Protein AF-A0A7X6NSH2-F1 (afdb_monomer_lite)

Secondary structure (DSSP, 8-state):
--SSHHHHHHHHTTT---------TTSS-HHHHHHHHHHHHHHHHHHHTT--B-HHHHHHHHHHHHHHHHHHHHHHHHHHHHHHHHTT-SBS-----HHHHTS-SSHHHHHHHHHHHHHHHHHHHHHHHHHHTT---B-HHHHHHHHHHHHHHHHHHHHHHHHHHHHSGGG--TTS-SS--B-PPPP--SPPHHHHHHHHHHHHHHHHHHHHHHHHTT-EEE-TT--EEEPPEEGGGHHHHHHHHHHIIIIIIHHHHHHHHHHHHHTT-SPPPSSPPHHHHTS-SSHHHHHHHHHHHHHHHHHHHHHHHHHHHT-SEE-HHHHHHHHHHHHHHHHHHHHHHHHHHHHSPPTTHHHHHH--

Sequence (360 aa):
MRRIDREEDTMNKRAFSPVKQGQLPYLRRWWLFAITVVVNAGVISLVSWQKPFGLVDVLTDTTICGVTTSFITVPIIAEWIKRMRRAGTLPADVPINTVIQRLPQQRWVLAALSAVAFGIATPLVSWMLLKIYQIEILSFVQVVGLKVVYALILCELISRFAVLRYIQPDCATPDDAPVQRGSEKVANPMPRISYFADRLNDIKAQAGFGLLMRLVFGSVSFTPDRFMVVEPTLRSGVAITGAITAVLVALFFIPPLHKQMWGMRVRGEVPISTVRNPWVAWLPENSIVFGMVLLVPIAVEMSVVFWLVMTFMGFDVLNYFQFLLIIVAHNNLLFKAVVPLIILRATQPSKADKVAVVLA

Structure (mmCIF, N/CA/C/O backbone):
data_AF-A0A7X6NSH2-F1
#
_entry.id   AF-A0A7X6NSH2-F1
#
loop_
_atom_site.group_PDB
_atom_site.id
_atom_site.type_symbol
_atom_site.label_atom_id
_atom_site.label_alt_id
_atom_site.label_comp_id
_atom_site.label_asym_id
_atom_site.label_entity_id
_atom_site.label_seq_id
_atom_site.pdbx_PDB_ins_code
_atom_site.Cartn_x
_atom_site.Cartn_y
_atom_site.Cartn_z
_atom_site.occupancy
_atom_site.B_iso_or_equiv
_atom_site.auth_seq_id
_atom_site.auth_comp_id
_atom_site.auth_asym_id
_atom_site.auth_atom_id
_atom_site.pdbx_PDB_model_num
ATOM 1 N N . MET A 1 1 ? 10.844 22.741 -48.415 1.00 46.31 1 MET A N 1
ATOM 2 C CA . MET A 1 1 ? 9.851 22.923 -47.328 1.00 46.31 1 MET A CA 1
ATOM 3 C C . MET A 1 1 ? 9.131 21.605 -46.994 1.00 46.31 1 MET A C 1
ATOM 5 O O . MET A 1 1 ? 7.940 21.488 -47.220 1.00 46.31 1 MET A O 1
ATOM 9 N N . ARG A 1 2 ? 9.840 20.577 -46.494 1.00 39.34 2 ARG A N 1
ATOM 10 C CA . ARG A 1 2 ? 9.254 19.289 -46.037 1.00 39.34 2 ARG A CA 1
ATOM 11 C C . ARG A 1 2 ? 10.120 18.658 -44.936 1.00 39.34 2 ARG A C 1
ATOM 13 O O . ARG A 1 2 ? 10.629 17.551 -45.091 1.00 39.34 2 ARG A O 1
ATOM 20 N N . ARG A 1 3 ? 10.408 19.409 -43.871 1.00 36.03 3 ARG A N 1
ATOM 21 C CA . ARG A 1 3 ? 11.241 18.905 -42.760 1.00 36.03 3 ARG A CA 1
ATOM 22 C C . ARG A 1 3 ? 10.832 19.372 -41.361 1.00 36.03 3 ARG A C 1
ATOM 24 O O . ARG A 1 3 ? 11.530 19.012 -40.428 1.00 36.03 3 ARG A O 1
ATOM 31 N N . ILE A 1 4 ? 9.731 20.112 -41.214 1.00 38.53 4 ILE A N 1
ATOM 32 C CA . ILE A 1 4 ? 9.317 20.673 -39.915 1.00 38.53 4 ILE A CA 1
ATOM 33 C C . ILE A 1 4 ? 8.161 19.867 -39.287 1.00 38.53 4 ILE A C 1
ATOM 35 O O . ILE A 1 4 ? 8.136 19.686 -38.077 1.00 38.53 4 ILE A O 1
ATOM 39 N N . ASP A 1 5 ? 7.315 19.205 -40.082 1.00 36.78 5 ASP A N 1
ATOM 40 C CA . ASP A 1 5 ? 6.135 18.495 -39.545 1.00 36.78 5 ASP A CA 1
ATOM 41 C C . ASP A 1 5 ? 6.431 17.126 -38.898 1.00 36.78 5 ASP A C 1
ATOM 43 O O . ASP A 1 5 ? 5.523 16.442 -38.429 1.00 36.78 5 ASP A O 1
ATOM 47 N N . ARG A 1 6 ? 7.695 16.674 -38.876 1.00 35.00 6 ARG A N 1
ATOM 48 C CA . ARG A 1 6 ? 8.065 15.361 -38.308 1.00 35.00 6 ARG A CA 1
ATOM 49 C C . ARG A 1 6 ? 8.475 15.406 -36.836 1.00 35.00 6 ARG A C 1
ATOM 51 O O . ARG A 1 6 ? 8.509 14.347 -36.215 1.00 35.00 6 ARG A O 1
ATOM 58 N N . GLU A 1 7 ? 8.772 16.580 -36.279 1.00 33.62 7 GLU A N 1
ATOM 59 C CA . GLU A 1 7 ? 9.205 16.700 -34.878 1.00 33.62 7 GLU A CA 1
ATOM 60 C C . GLU A 1 7 ? 8.033 16.908 -33.905 1.00 33.62 7 GLU A C 1
ATOM 62 O O . GLU A 1 7 ? 8.034 16.303 -32.827 1.00 33.62 7 GLU A O 1
ATOM 67 N N . GLU A 1 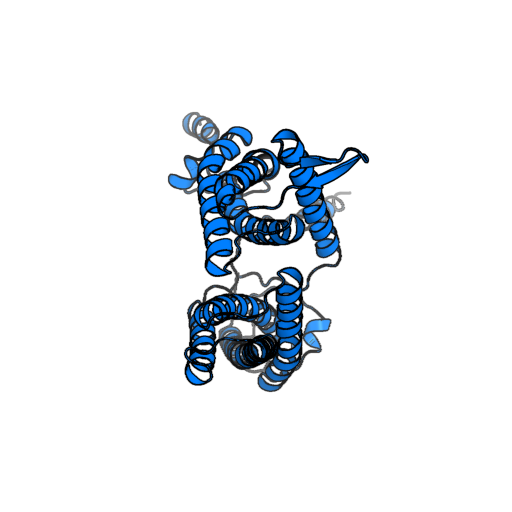8 ? 6.975 17.628 -34.296 1.00 32.22 8 GLU A N 1
ATOM 68 C CA . GLU A 1 8 ? 5.790 17.818 -33.438 1.00 32.22 8 GLU A CA 1
ATOM 69 C C . GLU A 1 8 ? 5.037 16.506 -33.162 1.00 32.22 8 GLU A C 1
ATOM 71 O O . GLU A 1 8 ? 4.610 16.257 -32.030 1.00 32.22 8 GLU A O 1
ATOM 76 N N . ASP A 1 9 ? 4.974 15.596 -34.138 1.00 33.22 9 ASP A N 1
ATOM 77 C CA . ASP A 1 9 ? 4.312 14.295 -33.965 1.00 33.22 9 ASP A CA 1
ATOM 78 C C . ASP A 1 9 ? 5.122 13.335 -33.060 1.00 33.22 9 ASP A C 1
ATOM 80 O O . ASP A 1 9 ? 4.582 12.402 -32.462 1.00 33.22 9 ASP A O 1
ATOM 84 N N . THR A 1 10 ? 6.424 13.592 -32.865 1.00 35.31 10 THR A N 1
ATOM 85 C CA . THR A 1 10 ? 7.255 12.861 -31.887 1.00 35.31 10 THR A CA 1
ATOM 86 C C . THR A 1 10 ? 7.244 13.462 -30.481 1.00 35.31 10 THR A C 1
ATOM 88 O O . THR A 1 10 ? 7.472 12.723 -29.517 1.00 35.31 10 THR A O 1
ATOM 91 N N . MET A 1 11 ? 6.934 14.755 -30.325 1.00 29.11 11 MET A N 1
ATOM 92 C CA . MET A 1 11 ? 6.778 15.373 -29.002 1.00 29.11 11 MET A CA 1
ATOM 93 C C . MET A 1 11 ? 5.426 15.039 -28.363 1.00 29.11 11 MET A C 1
ATOM 95 O O . MET A 1 11 ? 5.392 14.699 -27.179 1.00 29.11 11 MET A O 1
ATOM 99 N N . ASN A 1 12 ? 4.333 14.994 -29.134 1.00 29.14 12 ASN A N 1
ATOM 100 C CA . ASN A 1 12 ? 3.019 14.626 -28.587 1.00 29.14 12 ASN A CA 1
ATOM 101 C C . ASN A 1 12 ? 2.879 13.123 -28.274 1.00 29.14 12 ASN A C 1
ATOM 103 O O . ASN A 1 12 ? 2.199 12.748 -27.318 1.00 29.14 12 ASN A O 1
ATOM 107 N N . LYS A 1 13 ? 3.613 12.244 -28.973 1.00 30.59 13 LYS A N 1
ATOM 108 C CA . LYS A 1 13 ? 3.655 10.795 -28.671 1.00 30.59 13 LYS A CA 1
ATOM 109 C C . LYS A 1 13 ? 4.419 10.434 -27.387 1.00 30.59 13 LYS A C 1
ATOM 111 O O . LYS A 1 13 ? 4.341 9.291 -26.931 1.00 30.59 13 LYS A O 1
ATOM 116 N N . ARG A 1 14 ? 5.127 11.386 -26.763 1.00 29.98 14 ARG A N 1
ATOM 117 C CA . ARG A 1 14 ? 5.792 11.192 -25.458 1.00 29.98 14 ARG A CA 1
ATOM 118 C C . ARG A 1 14 ? 4.931 11.591 -24.256 1.00 29.98 14 ARG A C 1
ATOM 120 O O . ARG A 1 14 ? 5.276 11.204 -23.142 1.00 29.98 14 ARG A O 1
ATOM 127 N N . ALA A 1 15 ? 3.820 12.303 -24.455 1.00 30.64 15 ALA A N 1
ATOM 128 C CA . ALA A 1 15 ? 2.982 12.776 -23.351 1.00 30.64 15 ALA A CA 1
ATOM 129 C C . ALA A 1 15 ? 2.068 11.683 -22.769 1.00 30.64 15 ALA A C 1
ATOM 131 O O . ALA A 1 15 ? 1.801 11.685 -21.571 1.00 30.64 15 ALA A O 1
ATOM 132 N N . PHE A 1 16 ? 1.651 10.707 -23.578 1.00 36.03 16 PHE A N 1
ATOM 133 C CA . PHE A 1 16 ? 0.772 9.622 -23.138 1.00 36.03 16 PHE A CA 1
ATOM 134 C C . PHE A 1 16 ? 1.127 8.326 -23.862 1.00 36.03 16 PHE A C 1
ATOM 136 O O . PHE A 1 16 ? 0.436 7.863 -24.763 1.00 36.03 16 PHE A O 1
ATOM 143 N N . SER A 1 17 ? 2.253 7.721 -23.479 1.00 25.12 17 SER A N 1
ATOM 144 C CA . SER A 1 17 ? 2.492 6.326 -23.843 1.00 25.12 17 SER A CA 1
ATOM 145 C C . SER A 1 17 ? 1.446 5.453 -23.138 1.00 25.12 17 SER A C 1
ATOM 147 O O . SER A 1 17 ? 1.278 5.613 -21.924 1.00 25.12 17 SER A O 1
ATOM 149 N N . PRO A 1 18 ? 0.781 4.505 -23.828 1.00 29.02 18 PRO A N 1
ATOM 150 C CA . PRO A 1 18 ? -0.096 3.556 -23.164 1.00 29.02 18 PRO A CA 1
ATOM 151 C C . PRO A 1 18 ? 0.689 2.872 -22.056 1.00 29.02 18 PRO A C 1
ATOM 153 O O . PRO A 1 18 ? 1.840 2.463 -22.255 1.00 29.02 18 PRO A O 1
ATOM 156 N N . VAL A 1 19 ? 0.064 2.768 -20.884 1.00 32.53 19 VAL A N 1
ATOM 157 C CA . VAL A 1 19 ? 0.559 1.995 -19.747 1.00 32.53 19 VAL A CA 1
ATOM 158 C C . VAL A 1 19 ? 0.589 0.527 -20.179 1.00 32.53 19 VAL A C 1
ATOM 160 O O . VAL A 1 19 ? -0.283 -0.268 -19.843 1.00 32.53 19 VAL A O 1
ATOM 163 N N . LYS A 1 20 ? 1.601 0.149 -20.970 1.00 31.28 20 LYS A N 1
ATOM 164 C CA . LYS A 1 20 ? 2.070 -1.225 -21.056 1.00 31.28 20 LYS A CA 1
ATOM 165 C C . LYS A 1 20 ? 2.491 -1.553 -19.637 1.00 31.28 20 LYS A C 1
ATOM 167 O O . LYS A 1 20 ? 3.527 -1.079 -19.172 1.00 31.28 20 LYS A O 1
ATOM 172 N N . GLN A 1 21 ? 1.635 -2.296 -18.943 1.00 34.50 21 GLN A N 1
ATOM 173 C CA . GLN A 1 21 ? 1.931 -2.911 -17.661 1.00 34.50 21 GLN A CA 1
ATOM 174 C C . GLN A 1 21 ? 3.065 -3.923 -17.866 1.00 34.50 21 GLN A C 1
ATOM 176 O O . GLN A 1 21 ? 2.857 -5.129 -17.891 1.00 34.50 21 GLN A O 1
ATOM 181 N N . GLY A 1 22 ? 4.290 -3.422 -18.011 1.00 33.34 22 GLY A N 1
ATOM 182 C CA . GLY A 1 22 ? 5.454 -4.113 -17.496 1.00 33.34 22 GLY A CA 1
ATOM 183 C C . GLY A 1 22 ? 5.323 -4.049 -15.985 1.00 33.34 22 GLY A C 1
ATOM 184 O O . GLY A 1 22 ? 5.766 -3.085 -15.364 1.00 33.34 22 GLY A O 1
ATOM 185 N N . GLN A 1 23 ? 4.605 -5.013 -15.404 1.00 35.94 23 GLN A N 1
ATOM 186 C CA . GLN A 1 23 ? 4.693 -5.250 -13.971 1.00 35.94 23 GLN A CA 1
ATOM 187 C C . GLN A 1 23 ? 6.168 -5.506 -13.676 1.00 35.94 23 GLN A C 1
ATOM 189 O O . GLN A 1 23 ? 6.786 -6.383 -14.275 1.00 35.94 23 GLN A O 1
ATOM 194 N N . LEU A 1 24 ? 6.735 -4.627 -12.856 1.00 43.53 24 LEU A N 1
ATOM 195 C CA . LEU A 1 24 ? 8.168 -4.472 -12.723 1.00 43.53 24 LEU A CA 1
ATOM 196 C C . LEU A 1 24 ? 8.873 -5.755 -12.218 1.00 43.53 24 LEU A C 1
ATOM 198 O O . LEU A 1 24 ? 8.241 -6.585 -11.557 1.00 43.53 24 LEU A O 1
ATOM 202 N N . PRO A 1 25 ? 10.213 -5.816 -12.322 1.00 45.34 25 PRO A N 1
ATOM 203 C CA . PRO A 1 25 ? 11.079 -6.764 -11.603 1.00 45.34 25 PRO A CA 1
ATOM 204 C C . PRO A 1 25 ? 10.882 -6.822 -10.065 1.00 45.34 25 PRO A C 1
ATOM 206 O O . PRO A 1 25 ? 11.449 -7.676 -9.388 1.00 45.34 25 PRO A O 1
ATOM 209 N N . TYR A 1 26 ? 10.084 -5.914 -9.497 1.00 48.59 26 TYR A N 1
ATOM 210 C CA . TYR A 1 26 ? 10.004 -5.580 -8.076 1.00 48.59 26 TYR A CA 1
ATOM 211 C C . TYR A 1 26 ? 8.982 -6.451 -7.329 1.00 48.59 26 TYR A C 1
ATOM 213 O O . TYR A 1 26 ? 9.111 -6.667 -6.132 1.00 48.59 26 TYR A O 1
ATOM 221 N N . LEU A 1 27 ? 7.981 -6.986 -8.038 1.00 45.69 27 LEU A N 1
ATOM 222 C CA . LEU A 1 27 ? 6.802 -7.630 -7.439 1.00 45.69 27 LEU A CA 1
ATOM 223 C C . LEU A 1 27 ? 6.779 -9.155 -7.579 1.00 45.69 27 LEU A C 1
ATOM 225 O O . LEU A 1 27 ? 5.940 -9.822 -6.982 1.00 45.69 27 LEU A O 1
ATOM 229 N N . ARG A 1 28 ? 7.707 -9.748 -8.339 1.00 53.50 28 ARG A N 1
ATOM 230 C CA . ARG A 1 28 ? 7.679 -11.196 -8.612 1.00 53.50 28 ARG A CA 1
ATOM 231 C C . ARG A 1 28 ? 8.225 -12.065 -7.481 1.00 53.50 28 ARG A C 1
ATOM 233 O O . ARG A 1 28 ? 8.238 -13.288 -7.595 1.00 53.50 28 ARG A O 1
ATOM 240 N N . ARG A 1 29 ? 8.709 -11.460 -6.397 1.00 65.62 29 ARG A N 1
ATOM 241 C CA . ARG A 1 29 ? 9.444 -12.170 -5.348 1.00 65.62 29 ARG A CA 1
ATOM 242 C C . ARG A 1 29 ? 8.653 -12.183 -4.054 1.00 65.62 29 ARG A C 1
ATOM 244 O O . ARG A 1 29 ? 9.092 -11.646 -3.046 1.00 65.62 29 ARG A O 1
ATOM 251 N N . TRP A 1 30 ? 7.505 -12.861 -4.097 1.00 76.81 30 TRP A N 1
ATOM 252 C CA . TRP A 1 30 ? 6.682 -13.185 -2.924 1.00 76.81 30 TRP A CA 1
ATOM 253 C C . TRP A 1 30 ? 7.518 -13.773 -1.777 1.00 76.81 30 TRP A C 1
ATOM 255 O O . TRP A 1 30 ? 7.219 -13.534 -0.615 1.00 76.81 30 TRP A O 1
ATOM 265 N N . TRP A 1 31 ? 8.614 -14.469 -2.097 1.00 81.62 31 TRP A N 1
ATOM 266 C CA . TRP A 1 31 ? 9.547 -15.009 -1.117 1.00 81.62 31 TRP A CA 1
ATOM 267 C C . TRP A 1 31 ? 10.261 -13.926 -0.289 1.00 81.62 31 TRP A C 1
ATOM 269 O O . TRP A 1 31 ? 10.500 -14.149 0.890 1.00 81.62 31 TRP A O 1
ATOM 279 N N . LEU A 1 32 ? 10.572 -12.747 -0.847 1.00 85.06 32 LEU A N 1
ATOM 280 C CA . LEU A 1 32 ? 11.192 -11.647 -0.092 1.00 85.06 32 LEU A CA 1
ATOM 281 C C . LEU A 1 32 ? 10.205 -11.091 0.940 1.00 85.06 32 LEU A C 1
ATOM 283 O O . LEU A 1 32 ? 10.563 -10.886 2.103 1.00 85.06 32 LEU A O 1
ATOM 287 N N . PHE A 1 33 ? 8.950 -10.915 0.522 1.00 84.69 33 PHE A N 1
ATOM 288 C CA . PHE A 1 33 ? 7.856 -10.534 1.409 1.00 84.69 33 PHE A CA 1
ATOM 289 C C . PHE A 1 33 ? 7.637 -11.599 2.485 1.00 84.69 33 PHE A C 1
ATOM 291 O O . PHE A 1 33 ? 7.558 -11.260 3.660 1.00 84.69 33 PHE A O 1
ATOM 298 N N . ALA A 1 34 ? 7.627 -12.879 2.107 1.00 88.00 34 ALA A N 1
ATOM 299 C CA . ALA A 1 34 ? 7.466 -13.990 3.036 1.00 88.00 34 ALA A CA 1
ATOM 300 C C . ALA A 1 34 ? 8.589 -14.029 4.081 1.00 88.00 34 ALA A C 1
ATOM 302 O O . ALA A 1 34 ? 8.292 -14.093 5.268 1.00 88.00 34 ALA A O 1
ATOM 303 N N . ILE A 1 35 ? 9.860 -13.910 3.677 1.00 89.19 35 ILE A N 1
ATOM 304 C CA . ILE A 1 35 ? 10.994 -13.854 4.616 1.00 89.19 35 ILE A CA 1
ATOM 305 C C . ILE A 1 35 ? 10.837 -12.665 5.561 1.00 89.19 35 ILE A C 1
ATOM 307 O O . ILE A 1 35 ? 10.950 -12.825 6.773 1.00 89.19 35 ILE A O 1
ATOM 311 N N . THR A 1 36 ? 10.543 -11.481 5.023 1.00 88.94 36 THR A N 1
ATOM 312 C CA . THR A 1 36 ? 10.394 -10.263 5.830 1.00 88.94 36 THR A CA 1
ATOM 313 C C . THR A 1 36 ? 9.277 -10.413 6.857 1.00 88.94 36 THR A C 1
ATOM 315 O O . THR A 1 36 ? 9.472 -10.074 8.023 1.00 88.94 36 THR A O 1
ATOM 318 N N . VAL A 1 37 ? 8.127 -10.950 6.444 1.00 88.81 37 VAL A N 1
ATOM 319 C CA . VAL A 1 37 ? 6.972 -11.193 7.314 1.00 88.81 37 VAL A CA 1
ATOM 320 C C . VAL A 1 37 ? 7.296 -12.243 8.372 1.00 88.81 37 VAL A C 1
ATOM 322 O O . VAL A 1 37 ? 7.055 -11.994 9.548 1.00 88.81 37 VAL A O 1
ATOM 325 N N . VAL A 1 38 ? 7.880 -13.381 7.987 1.00 92.00 38 VAL A N 1
ATOM 326 C CA . VAL A 1 38 ? 8.219 -14.473 8.913 1.00 92.00 38 VAL A CA 1
ATOM 327 C C . VAL A 1 38 ? 9.238 -14.016 9.951 1.00 92.00 38 VAL A C 1
ATOM 329 O O . VAL A 1 38 ? 9.042 -14.271 11.136 1.00 92.00 38 VAL A O 1
ATOM 332 N N . VAL A 1 39 ? 10.288 -13.295 9.547 1.00 91.25 39 VAL A N 1
ATOM 333 C CA . VAL A 1 39 ? 11.289 -12.775 10.489 1.00 91.25 39 VAL A CA 1
ATOM 334 C C . VAL A 1 39 ? 10.649 -11.771 11.446 1.00 91.25 39 VAL A C 1
ATOM 336 O O . VAL A 1 39 ? 10.819 -11.886 12.657 1.00 91.25 39 VAL A O 1
ATOM 339 N N . ASN A 1 40 ? 9.857 -10.826 10.938 1.00 90.44 40 ASN A N 1
ATOM 340 C CA . ASN A 1 40 ? 9.194 -9.829 11.779 1.00 90.44 40 ASN A CA 1
ATOM 341 C C . ASN A 1 40 ? 8.185 -10.445 12.758 1.00 90.44 40 ASN A C 1
ATOM 343 O O . ASN A 1 40 ? 8.174 -10.079 13.938 1.00 90.44 40 ASN A O 1
ATOM 347 N N . ALA A 1 41 ? 7.369 -11.390 12.287 1.00 87.44 41 ALA A N 1
ATOM 348 C CA . ALA A 1 41 ? 6.419 -12.136 13.106 1.00 87.44 41 ALA A CA 1
ATOM 349 C C . ALA A 1 41 ? 7.136 -13.017 14.143 1.00 87.44 41 ALA A C 1
ATOM 351 O O . ALA A 1 41 ? 6.710 -13.084 15.295 1.00 87.44 41 ALA A O 1
ATOM 352 N N . GLY A 1 42 ? 8.258 -13.637 13.771 1.00 87.38 42 GLY A N 1
ATOM 353 C CA . GLY A 1 42 ? 9.097 -14.413 14.681 1.00 87.38 42 GLY A CA 1
ATOM 354 C C . GLY A 1 42 ? 9.677 -13.554 15.802 1.00 87.38 42 GLY A C 1
ATOM 355 O O . GLY A 1 42 ? 9.551 -13.912 16.968 1.00 87.38 42 GLY A O 1
ATOM 356 N N . VAL A 1 43 ? 10.225 -12.378 15.474 1.00 86.81 43 VAL A N 1
ATOM 357 C CA . VAL A 1 43 ? 10.790 -11.446 16.466 1.00 86.81 43 VAL A CA 1
ATOM 358 C C . VAL A 1 43 ? 9.750 -11.042 17.515 1.00 86.81 43 VAL A C 1
ATOM 360 O O . VAL A 1 43 ? 10.035 -11.118 18.706 1.00 86.81 43 VAL A O 1
ATOM 363 N N . ILE A 1 44 ? 8.532 -10.664 17.106 1.00 85.62 44 ILE A N 1
ATOM 364 C CA . ILE A 1 44 ? 7.493 -10.286 18.082 1.00 85.62 44 ILE A CA 1
ATOM 365 C C . ILE A 1 44 ? 6.986 -11.488 18.884 1.00 85.62 44 ILE A C 1
ATOM 367 O O . ILE A 1 44 ? 6.734 -11.367 20.081 1.00 85.62 44 ILE A O 1
ATOM 371 N N . SER A 1 45 ? 6.881 -12.657 18.247 1.00 85.62 45 SER A N 1
ATOM 372 C CA . SER A 1 45 ? 6.419 -13.878 18.911 1.00 85.62 45 SER A CA 1
ATOM 373 C C . SER A 1 45 ? 7.401 -14.350 19.981 1.00 85.62 45 SER A C 1
ATOM 375 O O . SER A 1 45 ? 6.970 -14.815 21.027 1.00 85.62 45 SER A O 1
ATOM 377 N N . LEU A 1 46 ? 8.708 -14.198 19.754 1.00 85.25 46 LEU A N 1
ATOM 378 C CA . LEU A 1 46 ? 9.738 -14.587 20.720 1.00 85.25 46 LEU A CA 1
ATOM 379 C C . LEU A 1 46 ? 9.849 -13.613 21.898 1.00 85.25 46 LEU A C 1
ATOM 381 O O . LEU A 1 46 ? 10.105 -14.040 23.020 1.00 85.25 46 LEU A O 1
ATOM 385 N N . VAL A 1 47 ? 9.671 -12.312 21.655 1.00 80.94 47 VAL A N 1
ATOM 386 C CA . VAL A 1 47 ? 9.925 -11.272 22.669 1.00 80.94 47 VAL A CA 1
ATOM 387 C C . VAL A 1 47 ? 8.684 -10.964 23.514 1.00 80.94 47 VAL A C 1
ATOM 389 O O . VAL A 1 47 ? 8.804 -10.640 24.697 1.00 80.94 47 VAL A O 1
ATOM 392 N N . SER A 1 48 ? 7.485 -11.098 22.939 1.00 81.44 48 SER A N 1
ATOM 393 C CA . SER A 1 48 ? 6.269 -10.506 23.512 1.00 81.44 48 SER A CA 1
ATOM 394 C C . SER A 1 48 ? 5.035 -11.417 23.426 1.00 81.44 48 SER A C 1
ATOM 396 O O . SER A 1 48 ? 3.908 -10.935 23.303 1.00 81.44 48 SER A O 1
ATOM 398 N N . TRP A 1 49 ? 5.233 -12.739 23.496 1.00 83.44 49 TRP A N 1
ATOM 399 C CA . TRP A 1 49 ? 4.154 -13.732 23.422 1.00 83.44 49 TRP A CA 1
ATOM 400 C C . TRP A 1 49 ? 3.035 -13.469 24.445 1.00 83.44 49 TRP A C 1
ATOM 402 O O . TRP A 1 49 ? 3.296 -13.372 25.643 1.00 83.44 49 TRP A O 1
ATOM 412 N N . GLN A 1 50 ? 1.788 -13.381 23.963 1.00 83.00 50 GLN A N 1
ATOM 413 C CA . GLN A 1 50 ? 0.555 -13.241 24.763 1.00 83.00 50 GLN A CA 1
ATOM 414 C C . GLN A 1 50 ? 0.499 -12.057 25.748 1.00 83.00 50 GLN A C 1
ATOM 416 O O . GLN A 1 50 ? -0.329 -12.050 26.658 1.00 83.00 50 GLN A O 1
ATOM 421 N N . LYS A 1 51 ? 1.320 -11.021 25.561 1.00 86.31 51 LYS A N 1
ATOM 422 C CA . LYS A 1 51 ? 1.233 -9.801 26.374 1.00 86.31 51 LYS A CA 1
ATOM 423 C C . LYS A 1 51 ? 0.303 -8.764 25.728 1.00 86.31 51 LYS A C 1
ATOM 425 O O . LYS A 1 51 ? 0.215 -8.716 24.499 1.00 86.31 51 LYS A O 1
ATOM 430 N N . PRO A 1 52 ? -0.404 -7.940 26.523 1.00 89.44 52 PRO A N 1
ATOM 431 C CA . PRO A 1 52 ? -1.000 -6.710 26.016 1.00 89.44 52 PRO A CA 1
ATOM 432 C C . PRO A 1 52 ? 0.111 -5.715 25.659 1.00 89.44 52 PRO A C 1
ATOM 434 O O . PRO A 1 52 ? 1.143 -5.673 26.326 1.00 89.44 52 PRO A O 1
ATOM 437 N N . PHE A 1 53 ? -0.107 -4.922 24.614 1.00 91.19 53 PHE A N 1
ATOM 438 C CA . PHE A 1 53 ? 0.853 -3.932 24.132 1.00 91.19 53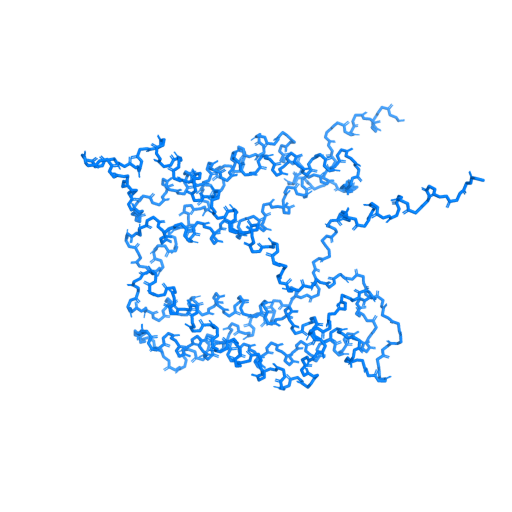 PHE A CA 1
ATOM 439 C C . PHE A 1 53 ? 0.302 -2.536 24.368 1.00 91.19 53 PHE A C 1
ATOM 441 O O . PHE A 1 53 ? -0.729 -2.172 23.798 1.00 91.19 53 PHE A O 1
ATOM 448 N N . GLY A 1 54 ? 1.002 -1.757 25.189 1.00 91.31 54 GLY A N 1
ATOM 449 C CA . GLY A 1 54 ? 0.739 -0.332 25.325 1.00 91.31 54 GLY A CA 1
ATOM 450 C C . GLY A 1 54 ? 1.402 0.470 24.206 1.00 91.31 54 GLY A C 1
ATOM 451 O O . GLY A 1 54 ? 2.087 -0.065 23.331 1.00 91.31 54 GLY A O 1
ATOM 452 N N . LEU A 1 55 ? 1.250 1.793 24.266 1.00 91.25 55 LEU A N 1
ATOM 453 C CA . LEU A 1 55 ? 1.831 2.708 23.281 1.00 91.25 55 LEU A CA 1
ATOM 454 C C . LEU A 1 55 ? 3.336 2.472 23.074 1.00 91.25 55 LEU A C 1
ATOM 456 O O . LEU A 1 55 ? 3.778 2.303 21.943 1.00 91.25 55 LEU A O 1
ATOM 460 N N . VAL A 1 56 ? 4.120 2.437 24.155 1.00 92.19 56 VAL A N 1
ATOM 461 C CA . VAL A 1 56 ? 5.586 2.295 24.082 1.00 92.19 56 VAL A CA 1
ATOM 462 C C . VAL A 1 56 ? 5.989 0.975 23.423 1.00 92.19 56 VAL A C 1
ATOM 464 O O . VAL A 1 56 ? 6.906 0.962 22.600 1.00 92.19 56 VAL A O 1
ATOM 467 N N . ASP A 1 57 ? 5.274 -0.111 23.715 1.00 91.50 57 ASP A N 1
ATOM 468 C CA . ASP A 1 57 ? 5.550 -1.426 23.137 1.00 91.50 57 ASP A CA 1
ATOM 469 C C . ASP A 1 57 ? 5.295 -1.425 21.627 1.00 91.50 57 ASP A C 1
ATOM 471 O O . ASP A 1 57 ? 6.124 -1.909 20.857 1.00 91.50 57 ASP A O 1
ATOM 475 N N . VAL A 1 58 ? 4.193 -0.809 21.181 1.00 91.88 58 VAL A N 1
ATOM 476 C CA . VAL A 1 58 ? 3.868 -0.689 19.750 1.00 91.88 58 VAL A CA 1
ATOM 477 C C . VAL A 1 58 ? 4.890 0.186 19.021 1.00 91.88 58 VAL A C 1
ATOM 479 O O . VAL A 1 58 ? 5.330 -0.155 17.922 1.00 91.88 58 VAL A O 1
ATOM 482 N N . LEU A 1 59 ? 5.310 1.307 19.614 1.00 93.75 59 LEU A N 1
ATOM 483 C CA . LEU A 1 59 ? 6.332 2.174 19.013 1.00 93.75 59 LEU A CA 1
ATOM 484 C C . LEU A 1 59 ? 7.690 1.473 18.924 1.00 93.75 59 LEU A C 1
ATOM 486 O O . LEU A 1 59 ? 8.394 1.589 17.919 1.00 93.75 59 LEU A O 1
ATOM 490 N N . THR A 1 60 ? 8.041 0.691 19.939 1.00 92.31 60 THR A N 1
ATOM 491 C CA . THR A 1 60 ? 9.277 -0.095 19.941 1.00 92.31 60 THR A CA 1
ATOM 492 C C . THR A 1 60 ? 9.222 -1.192 18.877 1.00 92.31 60 THR A C 1
ATOM 494 O O . THR A 1 60 ? 10.143 -1.308 18.067 1.00 92.31 60 THR A O 1
ATOM 497 N N . ASP A 1 61 ? 8.122 -1.945 18.797 1.00 91.69 61 ASP A N 1
ATOM 498 C CA . ASP A 1 61 ? 7.948 -3.000 17.793 1.00 91.69 61 ASP A CA 1
ATOM 499 C C . ASP A 1 61 ? 7.986 -2.450 16.361 1.00 91.69 61 ASP A C 1
ATOM 501 O O . ASP A 1 61 ? 8.668 -2.996 15.493 1.00 91.69 61 ASP A O 1
ATOM 505 N N . THR A 1 62 ? 7.318 -1.324 16.116 1.00 92.75 62 THR A N 1
ATOM 506 C CA . THR A 1 62 ? 7.282 -0.685 14.791 1.00 92.75 62 THR A CA 1
ATOM 507 C C . THR A 1 62 ? 8.636 -0.099 14.389 1.00 92.75 62 THR A C 1
ATOM 509 O O . THR A 1 62 ? 9.008 -0.176 13.216 1.00 92.75 62 THR A O 1
ATOM 512 N N . THR A 1 63 ? 9.424 0.389 15.354 1.00 94.12 63 THR A N 1
ATOM 513 C CA . THR A 1 63 ? 10.833 0.765 15.147 1.00 94.12 63 THR A CA 1
ATOM 514 C C . THR A 1 63 ? 11.659 -0.451 14.725 1.00 94.12 63 THR A C 1
ATOM 516 O O . THR A 1 63 ? 12.324 -0.425 13.686 1.00 94.12 63 THR A O 1
ATOM 519 N N . ILE A 1 64 ? 11.573 -1.549 15.486 1.00 93.06 64 ILE A N 1
ATOM 520 C CA . ILE A 1 64 ? 12.278 -2.805 15.188 1.00 93.06 64 ILE A CA 1
ATOM 521 C C . ILE A 1 64 ? 11.860 -3.333 13.811 1.00 93.06 64 ILE A C 1
ATOM 523 O O . ILE A 1 64 ? 12.709 -3.779 13.037 1.00 93.06 64 ILE A O 1
ATOM 527 N N . CYS A 1 65 ? 10.578 -3.235 13.462 1.00 93.38 65 CYS A N 1
ATOM 528 C CA . CYS A 1 65 ? 10.054 -3.631 12.158 1.00 93.38 65 CYS A CA 1
ATOM 529 C C . CYS A 1 65 ? 10.685 -2.824 11.011 1.00 93.38 65 CYS A C 1
ATOM 531 O O . CYS A 1 65 ? 11.162 -3.406 10.033 1.00 93.38 65 CYS A O 1
ATOM 533 N N . GLY A 1 66 ? 10.773 -1.496 11.145 1.00 93.31 66 GLY A N 1
ATOM 534 C CA . GLY A 1 66 ? 11.440 -0.629 10.166 1.00 93.31 66 GLY A CA 1
ATOM 535 C C . GLY A 1 66 ? 12.923 -0.962 9.978 1.00 93.31 66 GLY A C 1
ATOM 536 O O . GLY A 1 66 ? 13.413 -1.058 8.846 1.00 93.31 66 GLY A O 1
ATOM 537 N N . VAL A 1 67 ? 13.628 -1.203 11.085 1.00 94.75 67 VAL A N 1
ATOM 538 C CA . VAL A 1 67 ? 15.054 -1.555 11.091 1.00 94.75 67 VAL A CA 1
ATOM 539 C C . VAL A 1 67 ? 15.287 -2.920 10.442 1.00 94.75 67 VAL A C 1
ATOM 541 O O . VAL A 1 67 ? 16.032 -3.028 9.467 1.00 94.75 67 VAL A O 1
ATOM 544 N N . THR A 1 68 ? 14.620 -3.963 10.936 1.00 94.00 68 THR A N 1
ATOM 545 C CA . THR A 1 68 ? 14.777 -5.340 10.438 1.00 94.00 68 THR A CA 1
ATOM 546 C C . THR A 1 68 ? 14.403 -5.451 8.963 1.00 94.00 68 THR A C 1
ATOM 548 O O . THR A 1 68 ? 15.163 -6.019 8.179 1.00 94.00 68 THR A O 1
ATOM 551 N N . THR A 1 69 ? 13.297 -4.829 8.543 1.00 94.25 69 THR A N 1
ATOM 552 C CA . THR A 1 69 ? 12.873 -4.825 7.136 1.00 94.25 69 THR A CA 1
ATOM 553 C C . THR A 1 69 ? 13.921 -4.177 6.231 1.00 94.25 69 THR A C 1
ATOM 555 O O . THR A 1 69 ? 14.175 -4.682 5.136 1.00 94.25 69 THR A O 1
ATOM 558 N N . SER A 1 70 ? 14.588 -3.113 6.689 1.00 94.94 70 SER A N 1
ATOM 559 C CA . SER A 1 70 ? 15.666 -2.451 5.941 1.00 94.94 70 SER A CA 1
ATOM 560 C C . SER A 1 70 ? 16.898 -3.348 5.779 1.00 94.94 70 SER A C 1
ATOM 562 O O . SER A 1 70 ? 17.424 -3.475 4.670 1.00 94.94 70 SER A O 1
ATOM 564 N N . PHE A 1 71 ? 17.322 -4.022 6.854 1.00 95.94 71 PHE A N 1
ATOM 565 C CA . PHE A 1 71 ? 18.472 -4.936 6.840 1.00 95.94 71 PHE A CA 1
ATOM 566 C C . PHE A 1 71 ? 18.226 -6.242 6.076 1.00 95.94 71 PHE A C 1
ATOM 568 O O . PHE A 1 71 ? 19.182 -6.853 5.605 1.00 95.94 71 PHE A O 1
ATOM 575 N N . ILE A 1 72 ? 16.970 -6.650 5.900 1.00 92.94 72 ILE A N 1
ATOM 576 C CA . ILE A 1 72 ? 16.608 -7.785 5.041 1.00 92.94 72 ILE A CA 1
ATOM 577 C C . ILE A 1 72 ? 16.520 -7.329 3.579 1.00 92.94 72 ILE A C 1
ATOM 579 O O . ILE A 1 72 ? 17.169 -7.888 2.696 1.00 92.94 72 ILE A O 1
ATOM 583 N N . THR A 1 73 ? 15.734 -6.285 3.313 1.00 92.19 73 THR A N 1
ATOM 584 C CA . THR A 1 73 ? 15.317 -5.913 1.954 1.00 92.19 73 THR A CA 1
ATOM 585 C C . THR A 1 73 ? 16.471 -5.344 1.127 1.00 92.19 73 THR A C 1
ATOM 587 O O . THR A 1 73 ? 16.681 -5.764 -0.013 1.00 92.19 73 THR A O 1
ATOM 590 N N . VAL A 1 74 ? 17.250 -4.412 1.687 1.00 94.06 74 VAL A N 1
ATOM 591 C CA . VAL A 1 74 ? 18.283 -3.687 0.928 1.00 94.06 74 VAL A CA 1
ATOM 592 C C . VAL A 1 74 ? 19.412 -4.612 0.444 1.00 94.06 74 VAL A C 1
ATOM 594 O O . VAL A 1 74 ? 19.701 -4.593 -0.756 1.00 94.06 74 VAL A O 1
ATOM 597 N N . PRO A 1 75 ? 20.039 -5.457 1.290 1.00 93.25 75 PRO A N 1
ATOM 598 C CA . PRO A 1 75 ? 21.144 -6.309 0.848 1.00 93.25 75 PRO A CA 1
ATOM 599 C C . PRO A 1 75 ? 20.723 -7.363 -0.176 1.00 93.25 75 PRO A C 1
ATOM 601 O O . PRO A 1 75 ? 21.471 -7.621 -1.121 1.00 93.25 75 PRO A O 1
ATOM 604 N N . ILE A 1 76 ? 19.527 -7.941 -0.012 1.00 91.88 76 ILE A N 1
ATOM 605 C CA . ILE A 1 76 ? 18.979 -8.933 -0.943 1.00 91.88 76 ILE A CA 1
ATOM 606 C C . ILE A 1 76 ? 18.787 -8.313 -2.329 1.00 91.88 76 ILE A C 1
ATOM 608 O O . ILE A 1 76 ? 19.181 -8.904 -3.336 1.00 91.88 76 ILE A O 1
ATOM 612 N N . ILE A 1 77 ? 18.221 -7.108 -2.388 1.00 90.38 77 ILE A N 1
ATOM 613 C CA . ILE A 1 77 ? 17.998 -6.393 -3.647 1.00 90.38 77 ILE A CA 1
ATOM 614 C C . ILE A 1 77 ? 19.318 -5.977 -4.294 1.00 90.38 77 ILE A C 1
ATOM 616 O O . ILE A 1 77 ? 19.475 -6.151 -5.502 1.00 90.38 77 ILE A O 1
ATOM 620 N N . ALA A 1 78 ? 20.276 -5.486 -3.505 1.00 91.25 78 ALA A N 1
ATOM 621 C CA . ALA A 1 78 ? 21.599 -5.111 -3.997 1.00 91.25 78 ALA A CA 1
ATOM 622 C C . ALA A 1 78 ? 22.304 -6.292 -4.682 1.00 91.25 78 ALA A C 1
ATOM 624 O O . ALA A 1 78 ? 22.770 -6.185 -5.817 1.00 91.25 78 ALA A O 1
ATOM 625 N N . GLU A 1 79 ? 22.342 -7.439 -4.001 1.00 90.38 79 GLU A N 1
ATOM 626 C CA . GLU A 1 79 ? 22.943 -8.669 -4.519 1.00 90.38 79 GLU A CA 1
ATOM 627 C C . GLU A 1 79 ? 22.226 -9.150 -5.783 1.00 90.38 79 GLU A C 1
ATOM 629 O O . GLU A 1 79 ? 22.850 -9.574 -6.756 1.00 90.38 79 GLU A O 1
ATOM 634 N N . TRP A 1 80 ? 20.902 -9.052 -5.793 1.00 87.06 80 TRP A N 1
ATOM 635 C CA . TRP A 1 80 ? 20.114 -9.487 -6.926 1.00 87.06 80 TRP A CA 1
ATOM 636 C C . TRP A 1 80 ? 20.322 -8.622 -8.175 1.00 87.06 80 TRP A C 1
ATOM 638 O O . TRP A 1 80 ? 20.548 -9.163 -9.259 1.00 87.06 80 TRP A O 1
ATOM 648 N N . ILE A 1 81 ? 20.307 -7.296 -8.033 1.00 87.56 81 ILE A N 1
ATOM 649 C CA . ILE A 1 81 ? 20.533 -6.371 -9.154 1.00 87.56 81 ILE A CA 1
ATOM 650 C C . ILE A 1 81 ? 21.942 -6.532 -9.702 1.00 87.56 81 ILE A C 1
ATOM 652 O O . ILE A 1 81 ? 22.115 -6.562 -10.918 1.00 87.56 81 ILE A O 1
ATOM 656 N N . LYS A 1 82 ? 22.933 -6.734 -8.828 1.00 87.75 82 LYS A N 1
ATOM 657 C CA . LYS A 1 82 ? 24.302 -7.049 -9.242 1.00 87.75 82 LYS A CA 1
ATOM 658 C C . LYS A 1 82 ? 24.349 -8.299 -10.129 1.00 87.75 82 LYS A C 1
ATOM 660 O O . LYS A 1 82 ? 24.984 -8.284 -11.179 1.00 87.75 82 LYS A O 1
ATOM 665 N N . ARG A 1 83 ? 23.639 -9.371 -9.758 1.00 85.75 83 ARG A N 1
ATOM 666 C CA . ARG A 1 83 ? 23.547 -10.594 -10.581 1.00 85.75 83 ARG A CA 1
ATOM 667 C C . ARG A 1 83 ? 22.849 -10.343 -11.916 1.00 85.75 83 ARG A C 1
ATOM 669 O O . ARG A 1 83 ? 23.333 -10.809 -12.942 1.00 85.75 83 ARG A O 1
ATOM 676 N N . MET A 1 84 ? 21.745 -9.595 -11.921 1.00 83.31 84 MET A N 1
ATOM 677 C CA . MET A 1 84 ? 21.034 -9.263 -13.161 1.00 83.31 84 MET A CA 1
ATOM 678 C C . MET A 1 84 ? 21.871 -8.415 -14.113 1.00 83.31 84 MET A C 1
ATOM 680 O O . MET A 1 84 ? 21.824 -8.637 -15.324 1.00 83.31 84 MET A O 1
ATOM 684 N N . ARG A 1 85 ? 22.636 -7.467 -13.565 1.00 85.69 85 ARG A N 1
ATOM 685 C CA . ARG A 1 85 ? 23.512 -6.576 -14.323 1.00 85.69 85 ARG A CA 1
ATOM 686 C C . ARG A 1 85 ? 24.650 -7.334 -14.994 1.00 85.69 85 ARG A C 1
ATOM 688 O O . ARG A 1 85 ? 24.861 -7.164 -16.193 1.00 85.69 85 ARG A O 1
ATOM 695 N N . ARG A 1 86 ? 25.307 -8.226 -14.247 1.00 86.00 86 ARG A N 1
ATOM 696 C CA . ARG A 1 86 ? 26.321 -9.155 -14.771 1.00 86.00 86 ARG A CA 1
ATOM 697 C C . ARG A 1 86 ? 25.758 -10.075 -15.853 1.00 86.00 86 ARG A C 1
ATOM 699 O O . ARG A 1 86 ? 26.439 -10.367 -16.824 1.00 86.00 86 ARG A O 1
ATOM 706 N N . ALA A 1 87 ? 24.496 -10.480 -15.723 1.00 84.62 87 ALA A N 1
ATOM 707 C CA . ALA A 1 87 ? 23.802 -11.280 -16.729 1.00 84.62 87 ALA A CA 1
ATOM 708 C C . ALA A 1 87 ? 23.291 -10.473 -17.945 1.00 84.62 87 ALA A C 1
ATOM 710 O O . ALA A 1 87 ? 22.744 -11.067 -18.870 1.00 84.62 87 ALA A O 1
ATOM 711 N N . GLY A 1 88 ? 23.407 -9.137 -17.956 1.00 79.81 88 GLY A N 1
ATOM 712 C CA . GLY A 1 88 ? 22.886 -8.293 -19.044 1.00 79.81 88 GLY A CA 1
ATOM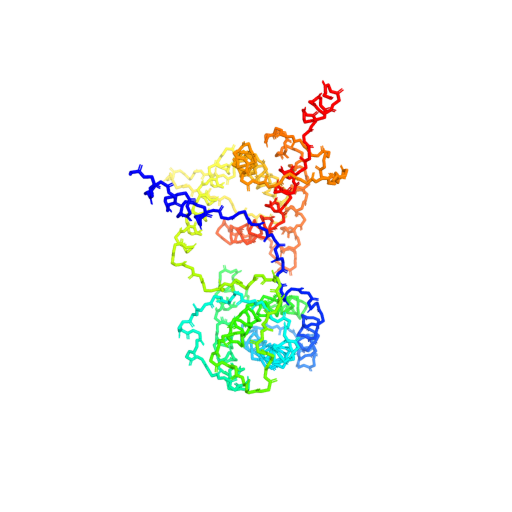 713 C C . GLY A 1 88 ? 21.358 -8.241 -19.128 1.00 79.81 88 GLY A C 1
ATOM 714 O O . GLY A 1 88 ? 20.797 -7.904 -20.170 1.00 79.81 88 GLY A O 1
ATOM 715 N N . THR A 1 89 ? 20.671 -8.612 -18.047 1.00 82.31 89 THR A N 1
ATOM 716 C CA . THR A 1 89 ? 19.202 -8.744 -17.998 1.00 82.31 89 THR A CA 1
ATOM 717 C C . THR A 1 89 ? 18.501 -7.515 -17.430 1.00 82.31 89 THR A C 1
ATOM 719 O O . THR A 1 89 ? 17.271 -7.487 -17.395 1.00 82.31 89 THR A O 1
ATOM 722 N N . LEU A 1 90 ? 19.249 -6.497 -16.987 1.00 79.62 90 LEU A N 1
ATOM 723 C CA . LEU A 1 90 ? 18.635 -5.240 -16.572 1.00 79.62 90 LEU A CA 1
ATOM 724 C C . LEU A 1 90 ? 18.016 -4.528 -17.774 1.00 79.62 90 LEU A C 1
ATOM 726 O O . LEU A 1 90 ? 18.401 -4.779 -18.919 1.00 79.62 90 LEU A O 1
ATOM 730 N N . PRO A 1 91 ? 17.047 -3.641 -17.535 1.00 76.69 91 PRO A N 1
ATOM 731 C CA . PRO A 1 91 ? 16.485 -2.856 -18.610 1.00 76.69 91 PRO A CA 1
ATOM 732 C C . PRO A 1 91 ? 17.462 -1.829 -19.164 1.00 76.69 91 PRO A C 1
ATOM 734 O O . PRO A 1 91 ? 18.246 -1.242 -18.420 1.00 76.69 91 PRO A O 1
ATOM 737 N N . ALA A 1 92 ? 17.394 -1.628 -20.481 1.00 70.38 92 ALA A N 1
ATOM 738 C CA . ALA A 1 92 ? 18.247 -0.676 -21.189 1.00 70.38 92 ALA A CA 1
ATOM 739 C C . ALA A 1 92 ? 17.948 0.779 -20.786 1.00 70.38 92 ALA A C 1
ATOM 741 O O . ALA A 1 92 ? 18.867 1.572 -20.596 1.00 70.38 92 ALA A O 1
ATOM 742 N N . ASP A 1 93 ? 16.666 1.104 -20.592 1.00 73.38 93 ASP A N 1
ATOM 743 C CA . ASP A 1 93 ? 16.214 2.443 -20.222 1.00 73.38 93 ASP A CA 1
ATOM 744 C C . ASP A 1 93 ? 15.985 2.547 -18.709 1.00 73.38 93 ASP A C 1
ATOM 746 O O . ASP A 1 93 ? 14.985 2.064 -18.164 1.00 73.38 93 ASP A O 1
ATOM 750 N N . VAL A 1 94 ? 16.909 3.217 -18.021 1.00 71.44 94 VAL A N 1
ATOM 751 C CA . VAL A 1 94 ? 16.837 3.475 -16.578 1.00 71.44 94 VAL A CA 1
ATOM 752 C C . VAL A 1 94 ? 16.465 4.939 -16.330 1.00 71.44 94 VAL A C 1
ATOM 754 O O . VAL A 1 94 ? 17.136 5.827 -16.855 1.00 71.44 94 VAL A O 1
ATOM 757 N N . PRO A 1 95 ? 15.459 5.246 -15.486 1.00 75.12 95 PRO A N 1
ATOM 758 C CA . PRO A 1 95 ? 15.213 6.618 -15.067 1.00 75.12 95 PRO A CA 1
ATOM 759 C C . PRO A 1 95 ? 16.383 7.122 -14.212 1.00 75.12 95 PRO A C 1
ATOM 761 O O . PRO A 1 95 ? 16.613 6.668 -13.086 1.00 75.12 95 PRO A O 1
ATOM 764 N N . ILE A 1 96 ? 17.119 8.086 -14.757 1.00 79.81 96 ILE A N 1
ATOM 765 C CA . ILE A 1 96 ? 18.223 8.748 -14.066 1.00 79.81 96 ILE A CA 1
ATOM 766 C C . ILE A 1 96 ? 17.643 9.695 -13.013 1.00 79.81 96 ILE A C 1
ATOM 768 O O . ILE A 1 96 ? 16.779 10.522 -13.310 1.00 79.81 96 ILE A O 1
ATOM 772 N N . ASN A 1 97 ? 18.117 9.574 -11.773 1.00 78.75 97 ASN A N 1
ATOM 773 C CA . ASN A 1 97 ? 17.724 10.461 -10.684 1.00 78.75 97 ASN A CA 1
ATOM 774 C C . ASN A 1 97 ? 18.955 10.877 -9.871 1.00 78.75 97 ASN A C 1
ATOM 776 O O . ASN A 1 97 ? 19.524 10.078 -9.127 1.00 78.75 97 ASN A O 1
ATOM 780 N N . THR A 1 98 ? 19.335 12.149 -9.992 1.00 82.38 98 THR A N 1
ATOM 781 C CA . THR A 1 98 ? 20.530 12.727 -9.358 1.00 82.38 98 THR A CA 1
ATOM 782 C C . THR A 1 98 ? 20.487 12.667 -7.833 1.00 82.38 98 THR A C 1
ATOM 784 O O . THR A 1 98 ? 21.523 12.503 -7.196 1.00 82.38 98 THR A O 1
ATOM 787 N N . VAL A 1 99 ? 19.301 12.750 -7.225 1.00 84.62 99 VAL A N 1
ATOM 788 C CA . VAL A 1 99 ? 19.142 12.662 -5.766 1.00 84.62 99 VAL A CA 1
ATOM 789 C C . VAL A 1 99 ? 19.420 11.242 -5.282 1.00 84.62 99 VAL A C 1
ATOM 791 O O . VAL A 1 99 ? 20.117 11.052 -4.291 1.00 84.62 99 VAL A O 1
ATOM 794 N N . ILE A 1 100 ? 18.927 10.236 -6.006 1.00 85.44 100 ILE A N 1
ATOM 795 C CA . ILE A 1 100 ? 19.152 8.827 -5.661 1.00 85.44 100 ILE A CA 1
ATOM 796 C C . ILE A 1 100 ? 20.622 8.438 -5.830 1.00 85.44 100 ILE A C 1
ATOM 798 O O . ILE A 1 100 ? 21.140 7.682 -5.016 1.00 85.44 100 ILE A O 1
ATOM 802 N N . GLN A 1 101 ? 21.313 8.979 -6.834 1.00 87.62 101 GLN A N 1
ATOM 803 C CA . GLN A 1 101 ? 22.740 8.712 -7.052 1.00 87.62 101 GLN A CA 1
ATOM 804 C C . GLN A 1 101 ? 23.627 9.170 -5.885 1.00 87.62 101 GLN A C 1
ATOM 806 O O . GLN A 1 101 ? 24.675 8.579 -5.648 1.00 87.62 101 GLN A O 1
ATOM 811 N N . ARG A 1 102 ? 23.194 10.170 -5.106 1.00 88.75 102 ARG A N 1
ATOM 812 C CA . ARG A 1 102 ? 23.923 10.625 -3.909 1.00 88.75 102 ARG A CA 1
ATOM 813 C C . ARG A 1 102 ? 23.868 9.635 -2.744 1.00 88.75 102 ARG A C 1
ATOM 815 O O . ARG A 1 102 ? 24.628 9.787 -1.793 1.00 88.75 102 ARG A O 1
ATOM 822 N N . LEU A 1 103 ? 22.968 8.651 -2.774 1.00 90.56 103 LEU A N 1
ATOM 823 C CA . LEU A 1 103 ? 22.873 7.662 -1.702 1.00 90.56 103 LEU A CA 1
ATOM 824 C C . LEU A 1 103 ? 24.074 6.701 -1.731 1.00 90.56 103 LEU A C 1
ATOM 826 O O . LEU A 1 103 ? 24.639 6.457 -2.798 1.00 90.56 103 LEU A O 1
ATOM 830 N N . PRO A 1 104 ? 24.438 6.076 -0.600 1.00 91.50 104 PRO A N 1
ATOM 831 C CA . PRO A 1 104 ? 25.562 5.145 -0.539 1.00 91.50 104 PRO A CA 1
ATOM 832 C C . PRO A 1 104 ? 25.429 3.975 -1.526 1.00 91.50 104 PRO A C 1
ATOM 834 O O . PRO A 1 104 ? 24.355 3.389 -1.668 1.00 91.50 104 PRO A O 1
ATOM 837 N N . GLN A 1 105 ? 26.537 3.600 -2.172 1.00 90.25 105 GLN A N 1
ATOM 838 C CA . GLN A 1 105 ? 26.614 2.399 -3.019 1.00 90.25 105 GLN A CA 1
ATOM 839 C C . GLN A 1 105 ? 26.754 1.119 -2.184 1.00 90.25 105 GLN A C 1
ATOM 841 O O . GLN A 1 105 ? 26.277 0.051 -2.563 1.00 90.25 105 GLN A O 1
ATOM 846 N N . GLN A 1 106 ? 27.393 1.207 -1.016 1.00 92.56 106 GLN A N 1
ATOM 847 C CA . GLN A 1 106 ? 27.603 0.052 -0.152 1.00 92.56 106 GLN A CA 1
ATOM 848 C C . GLN A 1 106 ? 26.278 -0.409 0.473 1.00 92.56 106 GLN A C 1
ATOM 850 O O . GLN A 1 106 ? 25.607 0.348 1.177 1.00 92.56 106 GLN A O 1
ATOM 855 N N . ARG A 1 107 ? 25.926 -1.686 0.263 1.00 93.62 107 ARG A N 1
ATOM 856 C CA . ARG A 1 107 ? 24.632 -2.262 0.681 1.00 93.62 107 ARG A CA 1
ATOM 857 C C . ARG A 1 107 ? 24.296 -2.113 2.156 1.00 93.62 107 ARG A C 1
ATOM 859 O O . ARG A 1 107 ? 23.160 -1.808 2.492 1.00 93.62 107 ARG A O 1
ATOM 866 N N . TRP A 1 108 ? 25.286 -2.270 3.025 1.00 94.75 108 TRP A N 1
ATOM 867 C CA . TRP A 1 108 ? 25.082 -2.172 4.467 1.00 94.75 108 TRP A CA 1
ATOM 868 C C . TRP A 1 108 ? 24.917 -0.730 4.945 1.00 94.75 108 TRP A C 1
ATOM 870 O O . TRP A 1 108 ? 24.119 -0.482 5.841 1.00 94.75 108 TRP A O 1
ATOM 880 N N . VAL A 1 109 ? 25.590 0.228 4.304 1.00 94.81 109 VAL A N 1
ATOM 881 C CA . VAL A 1 109 ? 25.442 1.654 4.631 1.00 94.81 109 VAL A CA 1
ATOM 882 C C . VAL A 1 109 ? 24.078 2.160 4.167 1.00 94.81 109 VAL A C 1
ATOM 884 O O . VAL A 1 109 ? 23.395 2.853 4.915 1.00 94.81 109 VAL A O 1
ATOM 887 N N . LEU A 1 110 ? 23.628 1.755 2.972 1.00 93.88 110 LEU A N 1
ATOM 888 C CA . LEU A 1 110 ? 22.274 2.071 2.512 1.00 93.88 110 LEU A CA 1
ATOM 889 C C . LEU A 1 110 ? 21.203 1.413 3.395 1.00 93.88 110 LEU A C 1
ATOM 891 O O . LEU A 1 110 ? 20.190 2.046 3.693 1.00 93.88 110 LEU A O 1
ATOM 895 N N . ALA A 1 111 ? 21.429 0.170 3.834 1.00 95.38 111 ALA A N 1
ATOM 896 C CA . ALA A 1 111 ? 20.541 -0.518 4.768 1.00 95.38 111 ALA A CA 1
ATOM 897 C C . ALA A 1 111 ? 20.462 0.215 6.113 1.00 95.38 111 ALA A C 1
ATOM 899 O O . ALA A 1 111 ? 19.361 0.422 6.607 1.00 95.38 111 ALA A O 1
ATOM 900 N N . ALA A 1 112 ? 21.592 0.671 6.661 1.00 95.75 112 ALA A N 1
ATOM 901 C CA . ALA A 1 112 ? 21.633 1.444 7.901 1.00 95.75 112 ALA A CA 1
ATOM 902 C C . ALA A 1 112 ? 20.924 2.801 7.761 1.00 95.75 112 ALA A C 1
ATOM 904 O O . ALA A 1 112 ? 20.113 3.162 8.608 1.00 95.75 112 ALA A O 1
ATOM 905 N N . LEU A 1 113 ? 21.156 3.526 6.662 1.00 95.25 113 LEU A N 1
ATOM 906 C CA . LEU A 1 113 ? 20.473 4.794 6.392 1.00 95.25 113 LEU A CA 1
ATOM 907 C C . LEU A 1 113 ? 18.956 4.601 6.234 1.00 95.25 113 LEU A C 1
ATOM 909 O O . LEU A 1 113 ? 18.168 5.374 6.778 1.00 95.25 113 LEU A O 1
ATOM 913 N N . SER A 1 114 ? 18.546 3.530 5.550 1.00 93.88 114 SER A N 1
ATOM 914 C CA . SER A 1 114 ? 17.135 3.140 5.445 1.00 93.88 114 SER A CA 1
ATOM 915 C C . SER A 1 114 ? 16.567 2.751 6.812 1.00 93.88 114 SER A C 1
ATOM 917 O O . SER A 1 114 ? 15.473 3.181 7.156 1.00 93.88 114 SER A O 1
ATOM 919 N N . ALA A 1 115 ? 17.322 2.013 7.628 1.00 94.88 115 ALA A N 1
ATOM 920 C CA . ALA A 1 115 ? 16.914 1.610 8.968 1.00 94.88 115 ALA A CA 1
ATOM 921 C C . ALA A 1 115 ? 16.695 2.815 9.890 1.00 94.88 115 ALA A C 1
ATOM 923 O O . ALA A 1 115 ? 15.735 2.810 10.648 1.00 94.88 115 ALA A O 1
ATOM 924 N N . VAL A 1 116 ? 17.516 3.864 9.793 1.00 95.56 116 VAL A N 1
ATOM 925 C CA . VAL A 1 116 ? 17.294 5.119 10.529 1.00 95.56 116 VAL A CA 1
ATOM 926 C C . VAL A 1 116 ? 16.026 5.814 10.030 1.00 95.56 116 VAL A C 1
ATOM 928 O O . VAL A 1 116 ? 15.145 6.136 10.823 1.00 95.56 116 VAL A O 1
ATOM 931 N N . ALA A 1 117 ? 15.891 6.001 8.715 1.00 93.62 117 ALA A N 1
ATOM 932 C CA . ALA A 1 117 ? 14.748 6.706 8.138 1.00 93.62 117 ALA A CA 1
ATOM 933 C C . ALA A 1 117 ? 13.413 5.995 8.432 1.00 93.62 117 ALA A C 1
ATOM 935 O O . ALA A 1 117 ? 12.4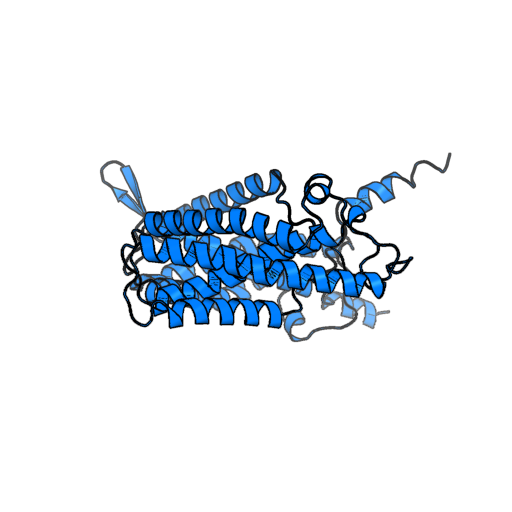82 6.600 8.963 1.00 93.62 117 ALA A O 1
ATOM 936 N N . PHE A 1 118 ? 13.322 4.699 8.130 1.00 93.50 118 PHE A N 1
ATOM 937 C CA . PHE A 1 118 ? 12.115 3.901 8.349 1.00 93.50 118 PHE A CA 1
ATOM 938 C C . PHE A 1 118 ? 11.929 3.511 9.817 1.00 93.50 118 PHE A C 1
ATOM 940 O O . PHE A 1 118 ? 10.788 3.395 10.261 1.00 93.50 118 PHE A O 1
ATOM 947 N N . GLY A 1 119 ? 13.005 3.371 10.591 1.00 92.44 119 GLY A N 1
ATOM 948 C CA . GLY A 1 119 ? 12.945 3.161 12.038 1.00 92.44 119 GLY A CA 1
ATOM 949 C C . GLY A 1 119 ? 12.352 4.351 12.789 1.00 92.44 119 GLY A C 1
ATOM 950 O O . GLY A 1 119 ? 11.713 4.139 13.805 1.00 92.44 119 GLY A O 1
ATOM 951 N N . ILE A 1 120 ? 12.480 5.578 12.271 1.00 94.38 120 ILE A N 1
ATOM 952 C CA . ILE A 1 120 ? 11.825 6.775 12.830 1.00 94.38 120 ILE A CA 1
ATOM 953 C C . ILE A 1 120 ? 10.428 6.981 12.228 1.00 94.38 120 ILE A C 1
ATOM 955 O O . ILE A 1 120 ? 9.472 7.278 12.943 1.00 94.38 120 ILE A O 1
ATOM 959 N N . ALA A 1 121 ? 10.277 6.819 10.911 1.00 92.88 121 ALA A N 1
ATOM 960 C CA . ALA A 1 121 ? 9.010 7.103 10.238 1.00 92.88 121 ALA A CA 1
ATOM 961 C C . ALA A 1 121 ? 7.885 6.133 10.645 1.00 92.88 121 ALA A C 1
ATOM 963 O O . ALA A 1 121 ? 6.749 6.556 10.851 1.00 92.88 121 ALA A O 1
ATOM 964 N N . THR A 1 122 ? 8.188 4.840 10.787 1.00 92.69 122 THR A N 1
ATOM 965 C CA . THR A 1 122 ? 7.187 3.809 11.116 1.00 92.69 122 THR A CA 1
ATOM 966 C C . THR A 1 122 ? 6.538 4.008 12.494 1.00 92.69 122 THR A C 1
ATOM 968 O O . THR A 1 122 ? 5.302 4.008 12.556 1.00 92.69 122 THR A O 1
ATOM 971 N N . PRO A 1 123 ? 7.289 4.217 13.597 1.00 94.31 123 PRO A N 1
ATOM 972 C CA . PRO A 1 123 ? 6.675 4.507 14.890 1.00 94.31 123 PRO A CA 1
ATOM 973 C C . PRO A 1 123 ? 5.953 5.852 14.893 1.00 94.31 123 PRO A C 1
ATOM 975 O O . PRO A 1 123 ? 4.895 5.944 15.500 1.00 94.31 123 PRO A O 1
ATOM 978 N N . LEU A 1 124 ? 6.433 6.874 14.173 1.00 94.50 124 LEU A N 1
ATOM 979 C CA . LEU A 1 124 ? 5.722 8.155 14.081 1.00 94.50 124 LEU A CA 1
ATOM 980 C C . LEU A 1 124 ? 4.327 7.985 13.457 1.00 94.50 124 LEU A C 1
ATOM 982 O O . LEU A 1 124 ? 3.337 8.468 14.005 1.00 94.50 124 LEU A O 1
ATOM 986 N N . VAL A 1 125 ? 4.236 7.253 12.342 1.00 91.06 125 VAL A N 1
ATOM 987 C CA . VAL A 1 125 ? 2.951 6.936 11.698 1.00 91.06 125 VAL A CA 1
ATOM 988 C C . VAL A 1 125 ? 2.067 6.111 12.633 1.00 91.06 125 VAL A C 1
ATOM 990 O O . VAL A 1 125 ? 0.881 6.402 12.772 1.00 91.06 125 VAL A O 1
ATOM 993 N N . SER A 1 126 ? 2.639 5.120 13.316 1.00 92.19 126 SER A N 1
ATOM 994 C CA . SER A 1 126 ? 1.899 4.269 14.255 1.00 92.19 126 SER A CA 1
ATOM 995 C C . SER A 1 126 ? 1.369 5.067 15.447 1.00 92.19 126 SER A C 1
ATOM 997 O O . SER A 1 126 ? 0.206 4.923 15.809 1.00 92.19 126 SER A O 1
ATOM 999 N N . TRP A 1 127 ? 2.173 5.976 16.003 1.00 93.88 127 TRP A N 1
ATOM 1000 C CA . TRP A 1 127 ? 1.768 6.905 17.055 1.00 93.88 127 TRP A CA 1
ATOM 1001 C C . TRP A 1 127 ? 0.597 7.782 16.609 1.00 93.88 127 TRP A C 1
ATOM 1003 O O . TRP A 1 127 ? -0.401 7.878 17.323 1.00 93.88 127 TRP A O 1
ATOM 1013 N N . MET A 1 128 ? 0.684 8.377 15.412 1.00 91.31 128 MET A N 1
ATOM 1014 C CA . MET A 1 128 ? -0.402 9.189 14.858 1.00 91.31 128 MET A CA 1
ATOM 1015 C C . MET A 1 128 ? -1.689 8.375 14.713 1.00 91.31 128 MET A C 1
ATOM 1017 O O . MET A 1 128 ? -2.750 8.852 15.104 1.00 91.31 128 MET A O 1
ATOM 1021 N N . LEU A 1 129 ? -1.607 7.145 14.196 1.00 90.56 129 LEU A N 1
ATOM 1022 C CA . LEU A 1 129 ? -2.770 6.270 14.050 1.00 90.56 129 LEU A CA 1
ATOM 1023 C C . LEU A 1 129 ? -3.379 5.914 15.411 1.00 90.56 129 LEU A C 1
ATOM 1025 O O . LEU A 1 129 ? -4.579 6.099 15.596 1.00 90.56 129 LEU A O 1
ATOM 1029 N N . LEU A 1 130 ? -2.573 5.487 16.386 1.00 91.38 130 LEU A N 1
ATOM 1030 C CA . LEU A 1 130 ? -3.064 5.174 17.733 1.00 91.38 130 LEU A CA 1
ATOM 1031 C C . LEU A 1 130 ? -3.746 6.384 18.383 1.00 91.38 130 LEU A C 1
ATOM 1033 O O . LEU A 1 130 ? -4.800 6.235 18.994 1.00 91.38 130 LEU A O 1
ATOM 1037 N N . LYS A 1 131 ? -3.200 7.594 18.199 1.00 90.69 131 LYS A N 1
ATOM 1038 C CA . LYS A 1 131 ? -3.816 8.834 18.692 1.00 90.69 131 LYS A CA 1
ATOM 1039 C C . LYS A 1 131 ? -5.119 9.176 17.976 1.00 90.69 131 LYS A C 1
ATOM 1041 O O . LYS A 1 131 ? -6.088 9.520 18.645 1.00 90.69 131 LYS A O 1
ATOM 1046 N N . ILE A 1 132 ? -5.162 9.060 16.648 1.00 89.31 132 ILE A N 1
ATOM 1047 C CA . ILE A 1 132 ? -6.369 9.328 15.852 1.00 89.31 132 ILE A CA 1
ATOM 1048 C C . ILE A 1 132 ? -7.500 8.380 16.248 1.00 89.31 132 ILE A C 1
ATOM 1050 O O . ILE A 1 132 ? -8.634 8.827 16.396 1.00 89.31 132 ILE A O 1
ATOM 1054 N N . TYR A 1 133 ? -7.201 7.094 16.438 1.00 90.00 133 TYR A N 1
ATOM 1055 C CA . TYR A 1 133 ? -8.187 6.071 16.795 1.00 90.00 133 TYR A CA 1
ATOM 1056 C C . TYR A 1 133 ? -8.382 5.893 18.306 1.00 90.00 133 TYR A C 1
ATOM 1058 O O . TYR A 1 133 ? -9.177 5.050 18.702 1.00 90.00 133 TYR A O 1
ATOM 1066 N N . GLN A 1 134 ? -7.688 6.680 19.139 1.00 89.56 134 GLN A N 1
ATOM 1067 C CA . GLN A 1 134 ? -7.749 6.607 20.607 1.00 89.56 134 GLN A CA 1
ATOM 1068 C C . GLN A 1 134 ? -7.513 5.185 21.154 1.00 89.56 134 GLN A C 1
ATOM 1070 O O . GLN A 1 134 ? -8.141 4.757 22.116 1.00 89.56 134 GLN A O 1
ATOM 1075 N N . ILE A 1 135 ? -6.598 4.443 20.528 1.00 90.44 135 ILE A N 1
ATOM 1076 C CA . ILE A 1 135 ? -6.240 3.087 20.952 1.00 90.44 135 ILE A CA 1
ATOM 1077 C C . ILE A 1 135 ? -5.170 3.180 22.037 1.00 90.44 135 ILE A C 1
ATOM 1079 O O . ILE A 1 135 ? -4.068 3.674 21.786 1.00 90.44 135 ILE A O 1
ATOM 1083 N N . GLU A 1 136 ? -5.476 2.660 23.222 1.00 88.50 136 GLU A N 1
ATOM 1084 C CA . GLU A 1 136 ? -4.543 2.644 24.355 1.00 88.50 136 GLU A CA 1
ATOM 1085 C C . GLU A 1 136 ? -3.773 1.327 24.470 1.00 88.50 136 GLU A C 1
ATOM 1087 O O . GLU A 1 136 ? -2.575 1.330 24.763 1.00 88.50 136 GLU A O 1
ATOM 1092 N N . ILE A 1 137 ? -4.454 0.207 24.219 1.00 91.69 137 I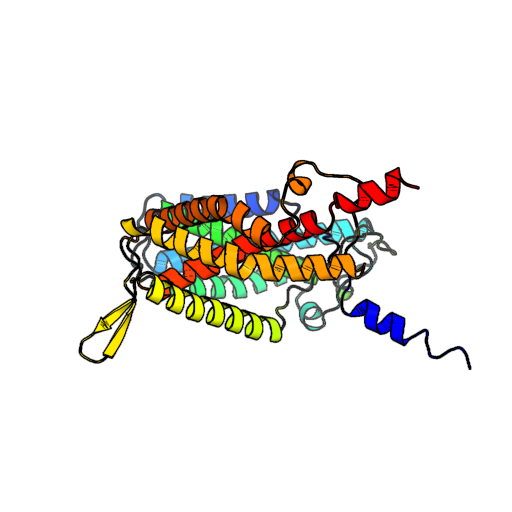LE A N 1
ATOM 1093 C CA . ILE A 1 137 ? -3.914 -1.143 24.375 1.00 91.69 137 ILE A CA 1
ATOM 1094 C C . ILE A 1 137 ? -4.298 -1.977 23.155 1.00 91.69 137 ILE A C 1
ATOM 1096 O O . ILE A 1 137 ? -5.443 -1.950 22.705 1.00 91.69 137 ILE A O 1
ATOM 1100 N N . LEU A 1 138 ? -3.341 -2.748 22.644 1.00 92.19 138 LEU A N 1
ATOM 1101 C CA . LEU A 1 138 ? -3.563 -3.754 21.612 1.00 92.19 138 LEU A CA 1
ATOM 1102 C C . LEU A 1 138 ? -3.290 -5.156 22.155 1.00 92.19 138 LEU A C 1
ATOM 1104 O O . LEU A 1 138 ? -2.352 -5.391 22.917 1.00 92.19 138 LEU A O 1
ATOM 1108 N N . SER A 1 139 ? -4.100 -6.113 21.719 1.00 92.62 139 SER A N 1
ATOM 1109 C CA . SER A 1 139 ? -3.835 -7.535 21.923 1.00 92.62 139 SER A CA 1
ATOM 1110 C C . SER A 1 139 ? -2.670 -8.008 21.052 1.00 92.62 139 SER A C 1
ATOM 1112 O O . SER A 1 139 ? -2.410 -7.463 19.977 1.00 92.62 139 SER A O 1
ATOM 1114 N N . PHE A 1 140 ? -2.008 -9.088 21.467 1.00 90.56 140 PHE A N 1
ATOM 1115 C CA . PHE A 1 140 ? -0.934 -9.713 20.688 1.00 90.56 140 PHE A CA 1
ATOM 1116 C C . PHE A 1 140 ? -1.344 -10.004 19.233 1.00 90.56 140 PHE A C 1
ATOM 1118 O O . PHE A 1 140 ? -0.597 -9.695 18.307 1.00 90.56 140 PHE A O 1
ATOM 1125 N N . VAL A 1 141 ? -2.554 -10.531 19.011 1.00 90.81 141 VAL A N 1
ATOM 1126 C CA . VAL A 1 141 ? -3.067 -10.846 17.664 1.00 90.81 141 VAL A CA 1
ATOM 1127 C C . VAL A 1 141 ? -3.202 -9.585 16.808 1.00 90.81 141 VAL A C 1
ATOM 1129 O O . VAL A 1 141 ? -2.827 -9.597 15.634 1.00 90.81 141 VAL A O 1
ATOM 1132 N N . GLN A 1 142 ? -3.684 -8.488 17.399 1.00 92.12 142 GLN A N 1
ATOM 1133 C CA . GLN A 1 142 ? -3.783 -7.202 16.711 1.00 92.12 142 GLN A CA 1
ATOM 1134 C C . GLN A 1 142 ? -2.408 -6.679 16.300 1.00 92.12 142 GLN A C 1
ATOM 1136 O O . GLN A 1 142 ? -2.225 -6.284 15.148 1.00 92.12 142 GLN A O 1
ATOM 1141 N N . VAL A 1 143 ? -1.425 -6.729 17.204 1.00 91.69 143 VAL A N 1
ATOM 1142 C CA . VAL A 1 143 ? -0.063 -6.271 16.898 1.00 91.69 143 VAL A CA 1
ATOM 1143 C C . VAL A 1 143 ? 0.588 -7.145 15.832 1.00 91.69 143 VAL A C 1
ATOM 1145 O O . VAL A 1 143 ? 1.167 -6.607 14.895 1.00 91.69 143 VAL A O 1
ATOM 1148 N N . VAL A 1 144 ? 0.436 -8.471 15.891 1.00 90.88 144 VAL A N 1
ATOM 1149 C CA . VAL A 1 144 ? 0.947 -9.370 14.844 1.00 90.88 144 VAL A CA 1
ATOM 1150 C C . VAL A 1 144 ? 0.321 -9.048 13.485 1.00 90.88 144 VAL A C 1
ATOM 1152 O O . VAL A 1 144 ? 1.051 -8.896 12.506 1.00 90.88 144 VAL A O 1
ATOM 1155 N N . GLY A 1 145 ? -1.004 -8.887 13.405 1.00 89.88 145 GLY A N 1
ATOM 1156 C CA . GLY A 1 145 ? -1.667 -8.553 12.141 1.00 89.88 145 GLY A CA 1
ATOM 1157 C C . GLY A 1 145 ? -1.236 -7.191 11.588 1.00 89.88 145 GLY A C 1
ATOM 1158 O O . GLY A 1 145 ? -0.898 -7.083 10.408 1.00 89.88 145 GLY A O 1
ATOM 1159 N N . LEU A 1 146 ? -1.147 -6.167 12.442 1.00 89.88 146 LEU A N 1
ATOM 1160 C CA . LEU A 1 146 ? -0.619 -4.855 12.058 1.00 89.88 146 LEU A CA 1
ATOM 1161 C C . LEU A 1 146 ? 0.839 -4.942 11.597 1.00 89.88 146 LEU A C 1
ATOM 1163 O O . LEU A 1 146 ? 1.204 -4.341 10.587 1.00 89.88 146 LEU A O 1
ATOM 1167 N N . LYS A 1 147 ? 1.666 -5.737 12.279 1.00 89.94 147 LYS A N 1
ATOM 1168 C CA . LYS A 1 147 ? 3.067 -5.949 11.918 1.00 89.94 147 LYS A CA 1
ATOM 1169 C C . LYS A 1 147 ? 3.210 -6.573 10.537 1.00 89.94 147 LYS A C 1
ATOM 1171 O O . LYS A 1 147 ? 4.056 -6.123 9.769 1.00 89.94 147 LYS A O 1
ATOM 1176 N N . VAL A 1 148 ? 2.367 -7.547 10.188 1.00 89.56 148 VAL A N 1
ATOM 1177 C CA . VAL A 1 148 ? 2.319 -8.114 8.830 1.00 89.56 148 VAL A CA 1
ATOM 1178 C C . VAL A 1 148 ? 2.007 -7.018 7.809 1.00 89.56 148 VAL A C 1
ATOM 1180 O O . VAL A 1 148 ? 2.729 -6.879 6.823 1.00 89.56 148 VAL A O 1
ATOM 1183 N N . VAL A 1 149 ? 0.978 -6.201 8.058 1.00 88.00 149 VAL A N 1
ATOM 1184 C CA . VAL A 1 149 ? 0.580 -5.113 7.150 1.00 88.00 149 VAL A CA 1
ATOM 1185 C C . VAL A 1 149 ? 1.711 -4.097 6.966 1.00 88.00 149 VAL A C 1
ATOM 1187 O O . VAL A 1 149 ? 2.082 -3.792 5.829 1.00 88.00 149 VAL A O 1
ATOM 1190 N N . TYR A 1 150 ? 2.307 -3.603 8.053 1.00 87.81 150 TYR A N 1
ATOM 1191 C CA . TYR A 1 150 ? 3.395 -2.629 7.967 1.00 87.81 150 TYR A CA 1
ATOM 1192 C C . TYR A 1 150 ? 4.659 -3.227 7.343 1.00 87.81 150 TYR A C 1
ATOM 1194 O O . TYR A 1 150 ? 5.283 -2.557 6.525 1.00 87.81 150 TYR A O 1
ATOM 1202 N N . ALA A 1 151 ? 5.009 -4.483 7.637 1.00 89.19 151 ALA A N 1
ATOM 1203 C CA . ALA A 1 151 ? 6.153 -5.158 7.021 1.00 89.19 151 ALA A CA 1
ATOM 1204 C C . ALA A 1 151 ? 5.994 -5.275 5.497 1.00 89.19 151 ALA A C 1
ATOM 1206 O O . ALA A 1 151 ? 6.948 -5.025 4.761 1.00 89.19 151 ALA A O 1
ATOM 1207 N N . LEU A 1 152 ? 4.789 -5.590 5.006 1.00 89.06 152 LEU A N 1
ATOM 1208 C CA . LEU A 1 152 ? 4.500 -5.629 3.568 1.00 89.06 152 LEU A CA 1
ATOM 1209 C C . LEU A 1 152 ? 4.641 -4.245 2.921 1.00 89.06 152 LEU A C 1
ATOM 1211 O O . LEU A 1 152 ? 5.298 -4.114 1.887 1.00 89.06 152 LEU A O 1
ATOM 1215 N N . ILE A 1 153 ? 4.064 -3.210 3.542 1.00 87.94 153 ILE A N 1
ATOM 1216 C CA . ILE A 1 153 ? 4.141 -1.828 3.044 1.00 87.94 153 ILE A CA 1
ATOM 1217 C C . ILE A 1 153 ? 5.593 -1.335 3.032 1.00 87.94 153 ILE A C 1
ATOM 1219 O O . ILE A 1 153 ? 6.052 -0.786 2.030 1.00 87.94 153 ILE A O 1
ATOM 1223 N N . LEU A 1 154 ? 6.331 -1.549 4.123 1.00 90.69 154 LEU A N 1
ATOM 1224 C CA . LEU A 1 154 ? 7.731 -1.155 4.250 1.00 90.69 154 LEU A CA 1
ATOM 1225 C C . LEU A 1 154 ? 8.613 -1.897 3.250 1.00 90.69 154 LEU A C 1
ATOM 1227 O O . LEU A 1 154 ? 9.431 -1.262 2.590 1.00 90.69 154 LEU A O 1
ATOM 1231 N N . CYS A 1 155 ? 8.429 -3.208 3.088 1.00 90.38 155 CYS A N 1
ATOM 1232 C CA . CYS A 1 155 ? 9.188 -3.999 2.123 1.00 90.38 155 CYS A CA 1
ATOM 1233 C C . CYS A 1 155 ? 8.951 -3.502 0.687 1.00 90.38 155 CYS A C 1
ATOM 1235 O O . CYS A 1 155 ? 9.906 -3.304 -0.064 1.00 90.38 155 CYS A O 1
ATOM 1237 N N . GLU A 1 156 ? 7.704 -3.198 0.317 1.00 87.44 156 GLU A N 1
ATOM 1238 C CA . GLU A 1 156 ? 7.373 -2.617 -0.992 1.00 87.44 156 GLU A CA 1
ATOM 1239 C C . GLU A 1 156 ? 8.013 -1.230 -1.189 1.00 87.44 156 GLU A C 1
ATOM 1241 O O . GLU A 1 156 ? 8.569 -0.937 -2.247 1.00 87.44 156 GLU A O 1
ATOM 1246 N N . LEU A 1 157 ? 7.981 -0.361 -0.177 1.00 87.50 157 LEU A N 1
ATOM 1247 C CA . LEU A 1 157 ? 8.577 0.975 -0.272 1.00 87.50 157 LEU A CA 1
ATOM 1248 C C . LEU A 1 157 ? 10.106 0.917 -0.350 1.00 87.50 157 LEU A C 1
ATOM 1250 O O . LEU A 1 157 ? 10.700 1.481 -1.272 1.00 87.50 157 LEU A O 1
ATOM 1254 N N . ILE A 1 158 ? 10.745 0.209 0.583 1.00 90.62 158 ILE A N 1
ATOM 1255 C CA . ILE A 1 158 ? 12.202 0.054 0.646 1.00 90.62 158 ILE A CA 1
ATOM 1256 C C . ILE A 1 158 ? 12.709 -0.619 -0.625 1.00 90.62 158 ILE A C 1
ATOM 1258 O O . ILE A 1 158 ? 13.712 -0.177 -1.185 1.00 90.62 158 ILE A O 1
ATOM 1262 N N . SER A 1 159 ? 12.007 -1.641 -1.127 1.00 89.00 159 SER A N 1
ATOM 1263 C CA . SER A 1 159 ? 12.420 -2.326 -2.349 1.00 89.00 159 SER A CA 1
ATOM 1264 C C . SER A 1 159 ? 12.414 -1.404 -3.557 1.00 89.00 159 SER A C 1
ATOM 1266 O O . SER A 1 159 ? 13.384 -1.385 -4.313 1.00 89.00 159 SER A O 1
ATOM 1268 N N . ARG A 1 160 ? 11.392 -0.559 -3.706 1.00 85.12 160 ARG A N 1
ATOM 1269 C CA . ARG A 1 160 ? 11.339 0.419 -4.795 1.00 85.12 160 ARG A CA 1
ATOM 1270 C C . ARG A 1 160 ? 12.521 1.384 -4.780 1.00 85.12 160 ARG A C 1
ATOM 1272 O O . ARG A 1 160 ? 13.129 1.615 -5.827 1.00 85.12 160 ARG A O 1
ATOM 1279 N N . PHE A 1 161 ? 12.862 1.918 -3.608 1.00 87.19 161 PHE A N 1
ATOM 1280 C CA . PHE A 1 161 ? 14.007 2.815 -3.452 1.00 87.19 161 PHE A CA 1
ATOM 1281 C C . PHE A 1 161 ? 15.340 2.097 -3.671 1.00 87.19 161 PHE A C 1
ATOM 1283 O O . PHE A 1 161 ? 16.185 2.601 -4.411 1.00 87.19 161 PHE A O 1
ATOM 1290 N N . ALA A 1 162 ? 15.513 0.908 -3.090 1.00 89.44 162 ALA A N 1
ATOM 1291 C CA . ALA A 1 162 ? 16.726 0.113 -3.236 1.00 89.44 162 ALA A CA 1
ATOM 1292 C C . ALA A 1 162 ? 16.965 -0.274 -4.699 1.00 89.44 162 ALA A C 1
ATOM 1294 O O . ALA A 1 162 ? 18.072 -0.105 -5.208 1.00 89.44 162 ALA A O 1
ATOM 1295 N N . VAL A 1 163 ? 15.930 -0.725 -5.412 1.00 88.56 163 VAL A N 1
ATOM 1296 C CA . VAL A 1 163 ? 16.079 -1.077 -6.823 1.00 88.56 163 VAL A CA 1
ATOM 1297 C C . VAL A 1 163 ? 16.410 0.152 -7.660 1.00 88.56 163 VAL A C 1
ATOM 1299 O O . VAL A 1 163 ? 17.351 0.099 -8.450 1.00 88.56 163 VAL A O 1
ATOM 1302 N N . LEU A 1 164 ? 15.707 1.278 -7.464 1.00 87.62 164 LEU A N 1
ATOM 1303 C CA . LEU A 1 164 ? 16.051 2.497 -8.197 1.00 87.62 164 LEU A CA 1
ATOM 1304 C C . LEU A 1 164 ? 17.502 2.913 -7.930 1.00 87.62 164 LEU A C 1
ATOM 1306 O O . LEU A 1 164 ? 18.171 3.345 -8.866 1.00 87.62 164 LEU A O 1
ATOM 1310 N N . ARG A 1 165 ? 17.990 2.760 -6.691 1.00 90.81 165 ARG A N 1
ATOM 1311 C CA . ARG A 1 165 ? 19.369 3.087 -6.317 1.00 90.81 165 ARG A CA 1
ATOM 1312 C C . ARG A 1 165 ? 20.397 2.226 -7.034 1.00 90.81 165 ARG A C 1
ATOM 1314 O O . ARG A 1 165 ? 21.341 2.774 -7.598 1.00 90.81 165 ARG A O 1
ATOM 1321 N N . TYR A 1 166 ? 20.225 0.910 -7.009 1.00 89.31 166 TYR A N 1
ATOM 1322 C CA . TYR A 1 166 ? 21.223 -0.014 -7.546 1.00 89.31 166 TYR A CA 1
ATOM 1323 C C . TYR A 1 166 ? 21.184 -0.153 -9.059 1.00 89.31 166 TYR A C 1
ATOM 1325 O O . TYR A 1 166 ? 22.178 -0.586 -9.630 1.00 89.31 166 TYR A O 1
ATOM 1333 N N . ILE A 1 167 ? 20.082 0.221 -9.716 1.00 87.00 167 ILE A N 1
ATOM 1334 C CA . ILE A 1 167 ? 20.010 0.249 -11.181 1.00 87.00 167 ILE A CA 1
ATOM 1335 C C . ILE A 1 167 ? 20.726 1.488 -11.758 1.00 87.00 167 ILE A C 1
ATOM 1337 O O . ILE A 1 167 ? 21.134 1.443 -12.919 1.00 87.00 167 ILE A O 1
ATOM 1341 N N . GLN A 1 168 ? 20.965 2.546 -10.969 1.00 88.06 168 GLN A N 1
ATOM 1342 C CA . GLN A 1 168 ? 21.671 3.745 -11.444 1.00 88.06 168 GLN A CA 1
ATOM 1343 C C . GLN A 1 168 ? 23.047 3.416 -12.069 1.00 88.06 168 GLN A C 1
ATOM 1345 O O . GLN A 1 168 ? 23.722 2.474 -11.624 1.00 88.06 168 GLN A O 1
ATOM 1350 N N . PRO A 1 169 ? 23.475 4.191 -13.086 1.00 83.94 169 PRO A N 1
ATOM 1351 C CA . PRO A 1 169 ? 24.712 3.939 -13.826 1.00 83.94 169 PRO A CA 1
ATOM 1352 C C . PRO A 1 169 ? 25.977 4.108 -12.976 1.00 83.94 169 PRO A C 1
ATOM 1354 O O . PRO A 1 169 ? 26.966 3.435 -13.233 1.00 83.94 169 PRO A O 1
ATOM 1357 N N . ASP A 1 170 ? 25.948 4.937 -11.929 1.00 86.06 170 ASP A N 1
ATOM 1358 C CA . ASP A 1 170 ? 27.092 5.142 -11.029 1.00 86.06 170 ASP A CA 1
ATOM 1359 C C . ASP A 1 170 ? 27.452 3.885 -10.218 1.00 86.06 170 ASP A C 1
ATOM 1361 O O . ASP A 1 170 ? 28.576 3.761 -9.743 1.00 86.06 170 ASP A O 1
ATOM 1365 N N . CYS A 1 171 ? 26.519 2.938 -10.068 1.00 84.81 171 CYS A N 1
ATOM 1366 C CA . CYS A 1 171 ? 26.779 1.650 -9.427 1.00 84.81 171 CYS A CA 1
ATOM 1367 C C . CYS A 1 171 ? 27.424 0.614 -10.363 1.00 84.81 171 CYS A C 1
ATOM 1369 O O . CYS A 1 171 ? 27.581 -0.533 -9.940 1.00 84.81 171 CYS A O 1
ATOM 1371 N N . ALA A 1 172 ? 27.659 0.930 -11.641 1.00 83.88 172 ALA A N 1
ATOM 1372 C CA . ALA A 1 172 ? 28.214 -0.023 -12.599 1.00 83.88 172 ALA A CA 1
ATOM 1373 C C . ALA A 1 172 ? 29.668 -0.372 -12.255 1.00 83.88 172 ALA A C 1
ATOM 1375 O O . ALA A 1 172 ? 30.444 0.466 -11.801 1.00 83.88 172 ALA A O 1
ATOM 1376 N N . THR A 1 173 ? 30.023 -1.631 -12.471 1.00 84.00 173 THR A N 1
ATOM 1377 C CA . THR A 1 173 ? 31.344 -2.204 -12.216 1.00 84.00 173 THR A CA 1
ATOM 1378 C C . THR A 1 173 ? 31.931 -2.787 -13.504 1.00 84.00 173 THR A C 1
ATOM 1380 O O . THR A 1 173 ? 31.174 -3.118 -14.415 1.00 84.00 173 THR A O 1
ATOM 1383 N N . PRO A 1 174 ? 33.263 -2.953 -13.602 1.00 81.50 174 PRO A N 1
ATOM 1384 C CA . PRO A 1 174 ? 33.905 -3.497 -14.804 1.00 81.50 174 PRO A CA 1
ATOM 1385 C C . PRO A 1 174 ? 33.452 -4.918 -15.181 1.00 81.50 174 PRO A C 1
ATOM 1387 O O . PRO A 1 174 ? 33.512 -5.283 -16.348 1.00 81.50 174 PRO A O 1
ATOM 1390 N N . ASP A 1 175 ? 32.972 -5.702 -14.208 1.00 82.81 175 ASP A N 1
ATOM 1391 C CA . ASP A 1 175 ? 32.470 -7.074 -14.403 1.00 82.81 175 ASP A CA 1
ATOM 1392 C C . ASP A 1 175 ? 31.075 -7.139 -15.057 1.00 82.81 175 ASP A C 1
ATOM 1394 O O . ASP A 1 175 ? 30.525 -8.227 -15.252 1.00 82.81 175 ASP A O 1
ATOM 1398 N N . ASP A 1 176 ? 30.432 -5.995 -15.283 1.00 84.69 176 ASP A N 1
ATOM 1399 C CA . ASP A 1 176 ? 29.051 -5.937 -15.744 1.00 84.69 176 ASP A CA 1
ATOM 1400 C C . ASP A 1 176 ? 28.933 -6.146 -17.258 1.00 84.69 176 ASP A C 1
ATOM 1402 O O . ASP A 1 176 ? 29.822 -5.802 -18.036 1.00 84.69 176 ASP A O 1
ATOM 1406 N N . ALA A 1 177 ? 27.797 -6.696 -17.701 1.00 79.75 177 ALA A N 1
ATOM 1407 C CA . ALA A 1 177 ? 27.560 -6.885 -19.125 1.00 79.75 177 ALA A CA 1
ATOM 1408 C C . ALA A 1 177 ? 27.533 -5.523 -19.853 1.00 79.75 177 ALA A C 1
ATOM 1410 O O . ALA A 1 177 ? 26.819 -4.612 -19.413 1.00 79.75 177 ALA A O 1
ATOM 1411 N N . PRO A 1 178 ? 28.233 -5.389 -20.997 1.00 76.56 178 PRO A N 1
ATOM 1412 C CA . PRO A 1 178 ? 28.385 -4.113 -21.699 1.00 76.56 178 PRO A CA 1
ATOM 1413 C C . PRO A 1 178 ? 27.071 -3.602 -22.302 1.00 76.56 178 PRO A C 1
ATOM 1415 O O . PRO A 1 178 ? 26.909 -2.403 -22.510 1.00 76.56 178 PRO A O 1
ATOM 1418 N N . VAL A 1 179 ? 26.120 -4.501 -22.577 1.00 79.44 179 VAL A N 1
ATOM 1419 C CA . VAL A 1 179 ? 24.800 -4.164 -23.115 1.00 79.44 179 VAL A CA 1
ATOM 1420 C C . VAL A 1 179 ? 23.723 -4.842 -22.282 1.00 79.44 179 VAL A C 1
ATOM 1422 O O . VAL A 1 179 ? 23.753 -6.054 -22.067 1.00 79.44 179 VAL A O 1
ATOM 1425 N N . GLN A 1 180 ? 22.750 -4.048 -21.852 1.00 80.56 180 GLN A N 1
ATOM 1426 C CA . GLN A 1 180 ? 21.591 -4.493 -21.090 1.00 80.56 180 GLN A CA 1
ATOM 1427 C C . GLN A 1 180 ? 20.419 -4.743 -22.054 1.00 80.56 180 GLN A C 1
ATOM 1429 O O . GLN A 1 180 ? 20.127 -3.907 -22.907 1.00 80.56 180 GLN A O 1
ATOM 1434 N N . ARG A 1 181 ? 19.784 -5.919 -21.973 1.00 76.44 181 ARG A N 1
ATOM 1435 C CA . ARG A 1 181 ? 18.748 -6.384 -22.924 1.00 76.44 181 ARG A CA 1
ATOM 1436 C C . ARG A 1 181 ? 17.359 -6.543 -22.300 1.00 76.44 181 ARG A C 1
ATOM 1438 O O . ARG A 1 181 ? 16.446 -7.034 -22.960 1.00 76.44 181 ARG A O 1
ATOM 1445 N N . GLY A 1 182 ? 17.189 -6.172 -21.035 1.00 68.56 182 GLY A N 1
ATOM 1446 C CA . GLY A 1 182 ? 15.904 -6.255 -20.349 1.00 68.56 182 GLY A CA 1
ATOM 1447 C C . GLY A 1 182 ? 14.856 -5.348 -20.999 1.00 68.56 182 GLY A C 1
ATOM 1448 O O . GLY A 1 182 ? 15.138 -4.214 -21.383 1.00 68.56 182 GLY A O 1
ATOM 1449 N N . SER A 1 183 ? 13.627 -5.849 -21.107 1.00 65.12 183 SER A N 1
ATOM 1450 C CA . SER A 1 183 ? 12.478 -5.126 -21.673 1.00 65.12 183 SER A CA 1
ATOM 1451 C C . SER A 1 183 ? 11.594 -4.459 -20.611 1.00 65.12 183 SER A C 1
ATOM 1453 O O . SER A 1 183 ? 10.599 -3.808 -20.937 1.00 65.12 183 SER A O 1
ATOM 1455 N N . GLU A 1 184 ? 11.923 -4.639 -19.333 1.00 65.19 184 GLU A N 1
ATOM 1456 C CA . GLU A 1 184 ? 11.099 -4.207 -18.207 1.00 65.19 184 GLU A CA 1
ATOM 1457 C C . GLU A 1 184 ? 11.264 -2.702 -17.929 1.00 65.19 184 GLU A C 1
ATOM 1459 O O . GLU A 1 184 ? 12.347 -2.150 -18.052 1.00 65.19 184 GLU A O 1
ATOM 1464 N N . LYS A 1 185 ? 10.206 -1.991 -17.526 1.00 65.19 185 LYS A N 1
ATOM 1465 C CA . LYS A 1 185 ? 10.327 -0.564 -17.177 1.00 65.19 185 LYS A CA 1
ATOM 1466 C C . LYS A 1 185 ? 10.546 -0.385 -15.682 1.00 65.19 185 LYS A C 1
ATOM 1468 O O . LYS A 1 185 ? 9.780 -0.909 -14.878 1.00 65.19 185 LYS A O 1
ATOM 1473 N N . VAL A 1 186 ? 11.549 0.411 -15.319 1.00 61.97 186 VAL A N 1
ATOM 1474 C CA . VAL A 1 186 ? 11.792 0.861 -13.942 1.00 61.97 186 VAL A CA 1
ATOM 1475 C C . VAL A 1 186 ? 11.026 2.159 -13.699 1.00 61.97 186 VAL A C 1
ATOM 1477 O O . VAL A 1 186 ? 11.214 3.143 -14.410 1.00 61.97 186 VAL A O 1
ATOM 1480 N N . ALA A 1 187 ? 10.146 2.169 -12.699 1.00 63.81 187 ALA A N 1
ATOM 1481 C CA . ALA A 1 187 ? 9.416 3.368 -12.298 1.00 63.81 187 ALA A CA 1
ATOM 1482 C C . ALA A 1 187 ? 10.238 4.185 -11.293 1.00 63.81 187 ALA A C 1
ATOM 1484 O O . ALA A 1 187 ? 10.848 3.628 -10.381 1.00 63.81 187 ALA A O 1
ATOM 1485 N N . ASN A 1 188 ? 10.213 5.512 -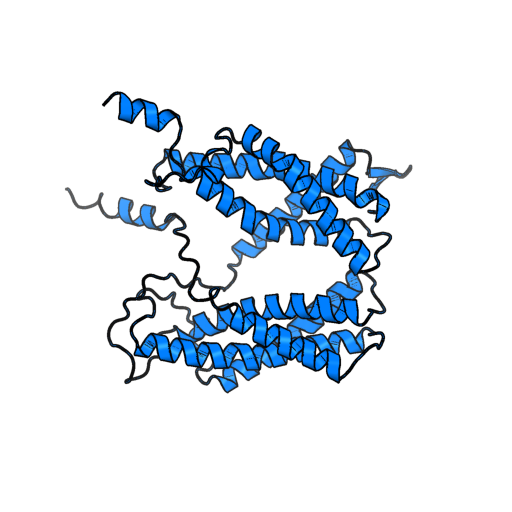11.423 1.00 66.00 188 ASN A N 1
ATOM 1486 C CA . ASN A 1 188 ? 10.729 6.400 -10.385 1.00 66.00 188 ASN A CA 1
ATOM 1487 C C . ASN A 1 188 ? 9.718 6.430 -9.218 1.00 66.00 188 ASN A C 1
ATOM 1489 O O . ASN A 1 188 ? 8.592 6.880 -9.435 1.00 66.00 188 ASN A O 1
ATOM 1493 N N . PRO A 1 189 ? 10.069 5.953 -8.006 1.00 62.19 189 PRO A N 1
ATOM 1494 C CA . PRO A 1 189 ? 9.156 5.902 -6.876 1.00 62.19 189 PRO A CA 1
ATOM 1495 C C . PRO A 1 189 ? 9.041 7.241 -6.141 1.00 62.19 189 PRO A C 1
ATOM 1497 O O . PRO A 1 189 ? 8.270 7.328 -5.188 1.00 62.19 189 PRO A O 1
ATOM 1500 N N . MET A 1 190 ? 9.786 8.279 -6.546 1.00 65.00 190 MET A N 1
ATOM 1501 C CA . MET A 1 190 ? 9.651 9.594 -5.929 1.00 65.00 190 MET A CA 1
ATOM 1502 C C . MET A 1 190 ? 8.271 10.192 -6.227 1.00 65.00 190 MET A C 1
ATOM 1504 O O . MET A 1 190 ? 7.909 10.335 -7.401 1.00 65.00 190 MET A O 1
ATOM 1508 N N . PRO A 1 191 ? 7.502 10.568 -5.190 1.00 59.19 191 PRO A N 1
ATOM 1509 C CA . PRO A 1 191 ? 6.231 11.236 -5.396 1.00 59.19 191 PRO A CA 1
ATOM 1510 C C . PRO A 1 191 ? 6.485 12.608 -6.028 1.00 59.19 191 PRO A C 1
ATOM 1512 O O . PRO A 1 191 ? 7.327 13.380 -5.569 1.00 59.19 191 PRO A O 1
ATOM 1515 N N . ARG A 1 192 ? 5.757 12.919 -7.102 1.00 66.88 192 ARG A N 1
ATOM 1516 C CA . ARG A 1 192 ? 5.747 14.272 -7.673 1.00 66.88 192 ARG A CA 1
ATOM 1517 C C . ARG A 1 192 ? 4.958 15.184 -6.735 1.00 66.88 192 ARG A C 1
ATOM 1519 O O . ARG A 1 192 ? 3.961 14.748 -6.175 1.00 66.88 192 ARG A O 1
ATOM 1526 N N . ILE A 1 193 ? 5.344 16.450 -6.590 1.00 64.50 193 ILE A N 1
ATOM 1527 C CA . ILE A 1 193 ? 4.590 17.403 -5.748 1.00 64.50 193 ILE A CA 1
ATOM 1528 C C . ILE A 1 193 ? 3.124 17.498 -6.209 1.00 64.50 193 ILE A C 1
ATOM 1530 O O . ILE A 1 193 ? 2.218 17.519 -5.379 1.00 64.50 193 ILE A O 1
ATOM 1534 N N . SER A 1 194 ? 2.885 17.431 -7.525 1.00 62.81 194 SER A N 1
ATOM 1535 C CA . SER A 1 194 ? 1.539 17.371 -8.108 1.00 62.81 194 SER A CA 1
ATOM 1536 C C . SER A 1 194 ? 0.710 16.199 -7.577 1.00 62.81 194 SER A C 1
ATOM 1538 O O . SER A 1 194 ? -0.464 16.374 -7.290 1.00 62.81 194 SER A O 1
ATOM 1540 N N . TYR A 1 195 ? 1.330 15.040 -7.327 1.00 65.44 195 TYR A N 1
ATOM 1541 C CA . TYR A 1 195 ? 0.643 13.869 -6.783 1.00 65.44 195 TYR A CA 1
ATOM 1542 C C . TYR A 1 195 ? 0.048 14.140 -5.398 1.00 65.44 195 TYR A C 1
ATOM 1544 O O . TYR A 1 195 ? -1.030 13.642 -5.099 1.00 65.44 195 TYR A O 1
ATOM 1552 N N . PHE A 1 196 ? 0.709 14.934 -4.548 1.00 60.56 196 PHE A N 1
ATOM 1553 C CA . PHE A 1 196 ? 0.150 15.291 -3.239 1.00 60.56 196 PHE A CA 1
ATOM 1554 C C . PHE A 1 196 ? -1.056 16.221 -3.368 1.00 60.56 196 PHE A C 1
ATOM 1556 O O . PHE A 1 196 ? -2.044 16.027 -2.662 1.00 60.56 196 PHE A O 1
ATOM 1563 N N . ALA A 1 197 ? -0.992 17.199 -4.274 1.00 63.62 197 ALA A N 1
ATOM 1564 C CA . ALA A 1 197 ? -2.113 18.090 -4.554 1.00 63.62 197 ALA A CA 1
ATOM 1565 C C . ALA A 1 197 ? -3.310 17.310 -5.119 1.00 63.62 197 ALA A C 1
ATOM 1567 O O . ALA A 1 197 ? -4.420 17.444 -4.608 1.00 63.62 197 ALA A O 1
ATOM 1568 N N . ASP A 1 198 ? -3.063 16.426 -6.087 1.00 70.44 198 ASP A N 1
ATOM 1569 C CA . ASP A 1 198 ? -4.076 15.546 -6.672 1.00 70.44 198 ASP A CA 1
ATOM 1570 C C . ASP A 1 198 ? -4.685 14.636 -5.597 1.00 70.44 198 ASP A C 1
ATOM 1572 O O . ASP A 1 198 ? -5.903 14.552 -5.467 1.00 70.44 198 ASP A O 1
ATOM 1576 N N . ARG A 1 199 ? -3.855 14.046 -4.723 1.00 68.12 199 ARG A N 1
ATOM 1577 C CA . ARG A 1 199 ? -4.326 13.197 -3.622 1.00 68.12 199 ARG A CA 1
ATOM 1578 C C . ARG A 1 199 ? -5.194 13.948 -2.623 1.00 68.12 199 ARG A C 1
ATOM 1580 O O . ARG A 1 199 ? -6.191 13.411 -2.149 1.00 68.12 199 ARG A O 1
ATOM 1587 N N . LEU A 1 200 ? -4.800 15.164 -2.262 1.00 69.75 200 LEU A N 1
ATOM 1588 C CA . LEU A 1 200 ? -5.581 15.999 -1.357 1.00 69.75 200 LEU A CA 1
ATOM 1589 C C . LEU A 1 200 ? -6.904 16.408 -1.999 1.00 69.75 200 LEU A C 1
ATOM 1591 O O . LEU A 1 200 ? -7.922 16.414 -1.312 1.00 69.75 200 LEU A O 1
ATOM 1595 N N . ASN A 1 201 ? -6.909 16.706 -3.296 1.00 71.50 201 ASN A N 1
ATOM 1596 C CA . ASN A 1 201 ? -8.131 17.001 -4.034 1.00 71.50 201 ASN A CA 1
ATOM 1597 C C . ASN A 1 201 ? -9.051 15.777 -4.108 1.00 71.50 201 ASN A C 1
ATOM 1599 O O . ASN A 1 201 ? -10.240 15.916 -3.838 1.00 71.50 201 ASN A O 1
ATOM 1603 N N . ASP A 1 202 ? -8.508 14.581 -4.343 1.00 69.38 202 ASP A N 1
ATOM 1604 C CA . ASP A 1 202 ? -9.264 13.326 -4.306 1.00 69.38 202 ASP A CA 1
ATOM 1605 C C . ASP A 1 202 ? -9.881 13.077 -2.927 1.00 69.38 202 ASP A C 1
ATOM 1607 O O . ASP A 1 202 ? -11.058 12.737 -2.821 1.00 69.38 202 ASP A O 1
ATOM 1611 N N . ILE A 1 203 ? -9.104 13.263 -1.854 1.00 69.44 203 ILE A N 1
ATOM 1612 C CA . ILE A 1 203 ? -9.590 13.099 -0.477 1.00 69.44 203 ILE A CA 1
ATOM 1613 C C . ILE A 1 203 ? -10.686 14.118 -0.180 1.00 69.44 203 ILE A C 1
ATOM 1615 O O . ILE A 1 203 ? -11.717 13.749 0.373 1.00 69.44 203 ILE A O 1
ATOM 1619 N N . LYS A 1 204 ? -10.503 15.385 -0.568 1.00 71.56 204 LYS A N 1
ATOM 1620 C CA . LYS A 1 204 ? -11.520 16.433 -0.405 1.00 71.56 204 LYS A CA 1
ATOM 1621 C C . LYS A 1 204 ? -12.787 16.110 -1.190 1.00 71.56 204 LYS A C 1
ATOM 1623 O O . LYS A 1 204 ? -13.876 16.272 -0.650 1.00 71.56 204 LYS A O 1
ATOM 1628 N N . ALA A 1 205 ? -12.657 15.624 -2.422 1.00 70.75 205 ALA A N 1
ATOM 1629 C CA . ALA A 1 205 ? -13.787 15.212 -3.243 1.00 70.75 205 ALA A CA 1
ATOM 1630 C C . ALA A 1 205 ? -14.527 14.025 -2.609 1.00 70.75 205 ALA A C 1
ATOM 1632 O O . ALA A 1 205 ? -15.746 14.071 -2.478 1.00 70.75 205 ALA A O 1
ATOM 1633 N N . GLN A 1 206 ? -13.806 13.004 -2.134 1.00 67.06 206 GLN A N 1
ATOM 1634 C CA . GLN A 1 206 ? -14.396 11.860 -1.429 1.00 67.06 206 GLN A CA 1
ATOM 1635 C C . GLN A 1 206 ? -15.062 12.273 -0.111 1.00 67.06 206 GLN A C 1
ATOM 1637 O O . GLN A 1 206 ? -16.166 11.820 0.177 1.00 67.06 206 GLN A O 1
ATOM 1642 N N . ALA A 1 207 ? -14.433 13.156 0.665 1.00 71.00 207 ALA A N 1
ATOM 1643 C CA . ALA A 1 207 ? -14.968 13.656 1.925 1.00 71.00 207 ALA A CA 1
ATOM 1644 C C . ALA A 1 207 ? -16.211 14.533 1.716 1.00 71.00 207 ALA A C 1
ATOM 1646 O O . ALA A 1 207 ? -17.212 14.355 2.405 1.00 71.00 207 ALA A O 1
ATOM 1647 N N . GLY A 1 208 ? -16.165 15.466 0.761 1.00 73.12 208 GLY A N 1
ATOM 1648 C CA . GLY A 1 208 ? -17.277 16.362 0.447 1.00 73.12 208 GLY A CA 1
ATOM 1649 C C . GLY A 1 208 ? -18.461 15.618 -0.166 1.00 73.12 208 GLY A C 1
ATOM 1650 O O . GLY A 1 208 ? -19.601 15.815 0.246 1.00 73.12 208 GLY A O 1
ATOM 1651 N N . PHE A 1 209 ? -18.197 14.703 -1.099 1.00 68.75 209 PHE A N 1
ATOM 1652 C CA . PHE A 1 209 ? -19.243 13.899 -1.725 1.00 68.75 209 PHE A CA 1
ATOM 1653 C C . PHE A 1 209 ? -19.817 12.844 -0.770 1.00 68.75 209 PHE A C 1
ATOM 1655 O O . PHE A 1 209 ? -21.028 12.628 -0.740 1.00 68.75 209 PHE A O 1
ATOM 1662 N N . GLY A 1 210 ? -18.973 12.234 0.069 1.00 69.44 210 GLY A N 1
ATOM 1663 C CA . GLY A 1 210 ? -19.406 11.317 1.123 1.00 69.44 210 GLY A CA 1
ATOM 1664 C C . GLY A 1 210 ? -20.341 11.989 2.129 1.00 69.44 210 GLY A C 1
ATOM 1665 O O . GLY A 1 210 ? -21.365 11.414 2.491 1.00 69.44 210 GLY A O 1
ATOM 1666 N N . LEU A 1 211 ? -20.042 13.232 2.515 1.00 73.62 211 LEU A N 1
ATOM 1667 C CA . LEU A 1 211 ? -20.906 14.045 3.370 1.00 73.62 211 LEU A CA 1
ATOM 1668 C C . LEU A 1 211 ? -22.265 14.341 2.708 1.00 73.62 211 LEU A C 1
ATOM 1670 O O . LEU A 1 211 ? -23.306 14.156 3.336 1.00 73.62 211 LEU A O 1
ATOM 1674 N N . LEU A 1 212 ? -22.266 14.753 1.435 1.00 73.25 212 LEU A N 1
ATOM 1675 C CA . LEU A 1 212 ? -23.493 15.058 0.688 1.00 73.25 212 LEU A CA 1
ATOM 1676 C C . LEU A 1 212 ? -24.409 13.836 0.576 1.00 73.25 212 LEU A C 1
ATOM 1678 O O . LEU A 1 212 ? -25.618 13.934 0.745 1.00 73.25 212 LEU A O 1
ATOM 1682 N N . MET A 1 213 ? -23.839 12.662 0.337 1.00 66.19 213 MET A N 1
ATOM 1683 C CA . MET A 1 213 ? -24.631 11.443 0.205 1.00 66.19 213 MET A CA 1
ATOM 1684 C C . MET A 1 213 ? -25.134 10.948 1.560 1.00 66.19 213 MET A C 1
ATOM 1686 O O . MET A 1 213 ? -26.267 10.488 1.660 1.00 66.19 213 MET A O 1
ATOM 1690 N N . ARG A 1 214 ? -24.356 11.133 2.632 1.00 66.94 214 ARG A N 1
ATOM 1691 C CA . ARG A 1 214 ? -24.833 10.897 4.001 1.00 66.94 214 ARG A CA 1
ATOM 1692 C C . ARG A 1 214 ? -26.015 11.790 4.378 1.00 66.94 214 ARG A C 1
ATOM 1694 O O . ARG A 1 214 ? -26.919 11.303 5.055 1.00 66.94 214 ARG A O 1
ATOM 1701 N N . LEU A 1 215 ? -26.034 13.040 3.908 1.00 73.44 215 LEU A N 1
ATOM 1702 C CA . LEU A 1 215 ? -27.178 13.944 4.049 1.00 73.44 215 LEU A CA 1
ATOM 1703 C C . LEU A 1 215 ? -28.423 13.379 3.347 1.00 73.44 215 LEU A C 1
ATOM 1705 O O . LEU A 1 215 ? -29.482 13.306 3.960 1.00 73.44 215 LEU A O 1
ATOM 1709 N N . VAL A 1 216 ? -28.289 12.918 2.097 1.00 72.00 216 VAL A N 1
ATOM 1710 C CA . VAL A 1 216 ? -29.398 12.315 1.329 1.00 72.00 216 VAL A CA 1
ATOM 1711 C C . VAL A 1 216 ? -29.953 11.063 2.015 1.00 72.00 216 VAL A C 1
ATOM 1713 O O . VAL A 1 216 ? -31.162 10.862 2.044 1.00 72.00 216 VAL A O 1
ATOM 1716 N N . PHE A 1 217 ? -29.082 10.235 2.594 1.00 67.62 217 PHE A N 1
ATOM 1717 C CA . PHE A 1 217 ? -29.474 9.001 3.280 1.00 67.62 217 PHE A CA 1
ATOM 1718 C C . PHE A 1 217 ? -29.854 9.194 4.761 1.00 67.62 217 PHE A C 1
ATOM 1720 O O . PHE A 1 217 ? -30.051 8.206 5.462 1.00 67.62 217 PHE A O 1
ATOM 1727 N N . GLY A 1 218 ? -29.967 10.438 5.247 1.00 63.06 218 GLY A N 1
ATOM 1728 C CA . GLY A 1 218 ? -30.469 10.741 6.595 1.00 63.06 218 GLY A CA 1
ATOM 1729 C C . GLY A 1 218 ? -29.490 10.473 7.743 1.00 63.06 218 GLY A C 1
ATOM 1730 O O . GLY A 1 218 ? -29.893 10.469 8.895 1.00 63.06 218 GLY A O 1
ATOM 1731 N N . SER A 1 219 ? -28.203 10.285 7.444 1.00 67.25 219 SER A N 1
ATOM 1732 C CA . SER A 1 219 ? -27.126 10.040 8.432 1.00 67.25 219 SER A CA 1
ATOM 1733 C C . SER A 1 219 ? -26.395 11.323 8.870 1.00 67.25 219 SER A C 1
ATOM 1735 O O . SER A 1 219 ? -25.268 11.301 9.378 1.00 67.25 219 SER A O 1
ATOM 1737 N N . VAL A 1 220 ? -27.039 12.465 8.626 1.00 73.75 220 VAL A N 1
ATOM 1738 C CA . VAL A 1 220 ? -26.627 13.801 9.052 1.00 73.75 220 VAL A CA 1
ATOM 1739 C C . VAL A 1 220 ? -27.841 14.459 9.689 1.00 73.75 220 VAL A C 1
ATOM 1741 O O . VAL A 1 220 ? -28.889 14.566 9.054 1.00 73.75 220 VAL A O 1
ATOM 1744 N N . SER A 1 221 ? -27.691 14.915 10.926 1.00 75.81 221 SER A N 1
ATOM 1745 C CA . SER A 1 221 ? -28.713 15.669 11.645 1.00 75.81 221 SER A CA 1
ATOM 1746 C C . SER A 1 221 ? -28.259 17.112 11.844 1.00 75.81 221 SER A C 1
ATOM 1748 O O . SER A 1 221 ? -27.065 17.414 11.896 1.00 75.81 221 SER A O 1
ATOM 1750 N N . PHE A 1 222 ? -29.219 18.030 11.921 1.00 78.56 222 PHE A N 1
ATOM 1751 C CA . PHE A 1 222 ? -28.955 19.418 12.283 1.00 78.56 222 PHE A CA 1
ATOM 1752 C C . PHE A 1 222 ? -29.424 19.633 13.713 1.00 78.56 222 PHE A C 1
ATOM 1754 O O . PHE A 1 222 ? -30.574 19.338 14.040 1.00 78.56 222 PHE A O 1
ATOM 1761 N N . THR A 1 223 ? -28.540 20.140 14.568 1.00 78.25 223 THR A N 1
ATOM 1762 C CA . THR A 1 223 ? -28.953 20.580 15.900 1.00 78.25 223 THR A CA 1
ATOM 1763 C C . THR A 1 223 ? -29.837 21.829 15.798 1.00 78.25 223 THR A C 1
ATOM 1765 O O . THR A 1 223 ? -29.789 22.538 14.785 1.00 78.25 223 THR A O 1
ATOM 1768 N N . PRO A 1 224 ? -30.625 22.146 16.844 1.00 77.62 224 PRO A N 1
ATOM 1769 C CA . PRO A 1 224 ? -31.416 23.379 16.904 1.00 77.62 224 PRO A CA 1
ATOM 1770 C C . PRO A 1 224 ? -30.589 24.649 16.632 1.00 77.62 224 PRO A C 1
ATOM 1772 O O . PRO A 1 224 ? -31.081 25.591 16.016 1.00 77.62 224 PRO A O 1
ATOM 1775 N N . ASP A 1 225 ? -29.301 24.620 16.985 1.00 80.94 225 ASP A N 1
ATOM 1776 C CA . ASP A 1 225 ? -28.330 25.701 16.774 1.00 80.94 225 ASP A CA 1
ATOM 1777 C C . ASP A 1 225 ? -27.715 25.726 15.357 1.00 80.94 225 ASP A C 1
ATOM 1779 O O . ASP A 1 225 ? -26.731 26.420 15.108 1.00 80.94 225 ASP A O 1
ATOM 1783 N N . ARG A 1 226 ? -28.285 24.973 14.404 1.00 73.81 226 ARG A N 1
ATOM 1784 C CA . ARG A 1 226 ? -27.846 24.861 12.998 1.00 73.81 226 ARG A CA 1
ATOM 1785 C C . ARG A 1 226 ? -26.439 24.284 12.797 1.00 73.81 226 ARG A C 1
ATOM 1787 O O . ARG A 1 226 ? -25.861 24.461 11.722 1.00 73.81 226 ARG A O 1
ATOM 1794 N N . PHE A 1 227 ? -25.893 23.549 13.766 1.00 74.88 227 PHE A N 1
ATOM 1795 C CA . PHE A 1 227 ? -24.673 22.776 13.533 1.00 74.88 227 PHE A CA 1
ATOM 1796 C C . PHE A 1 227 ? -25.007 21.456 12.841 1.00 74.88 227 PHE A C 1
ATOM 1798 O O . PHE A 1 227 ? -25.937 20.746 13.221 1.00 74.88 227 PHE A O 1
ATOM 1805 N N . MET A 1 228 ? -24.228 21.127 11.813 1.00 74.50 228 MET A N 1
ATOM 1806 C CA . MET A 1 228 ? -24.318 19.847 11.121 1.00 74.50 228 MET A CA 1
ATOM 1807 C C . MET A 1 228 ? -23.585 18.780 11.937 1.00 74.50 228 MET A C 1
ATOM 1809 O O . MET A 1 228 ? -22.368 18.857 12.116 1.00 74.50 228 MET A O 1
ATOM 1813 N N . VAL A 1 229 ? -24.318 17.772 12.396 1.00 73.69 229 VAL A N 1
ATOM 1814 C CA . VAL A 1 229 ? -23.779 16.617 13.111 1.00 73.69 229 VAL A CA 1
ATOM 1815 C C . VAL A 1 229 ? -23.819 15.417 12.179 1.00 73.69 229 VAL A C 1
ATOM 1817 O O . VAL A 1 229 ? -24.872 15.000 11.704 1.00 73.69 229 VAL A O 1
ATOM 1820 N N . VAL A 1 230 ? -22.644 14.863 11.896 1.00 75.38 230 VAL A N 1
ATOM 1821 C CA . VAL A 1 230 ? -22.524 13.621 11.131 1.00 75.38 230 VAL A CA 1
ATOM 1822 C C . VAL A 1 230 ? -22.552 12.465 12.114 1.00 75.38 230 VAL A C 1
ATOM 1824 O O . VAL A 1 230 ? -21.710 12.407 13.012 1.00 75.38 230 VAL A O 1
ATOM 1827 N N . GLU A 1 231 ? -23.495 11.543 11.936 1.00 75.06 231 GLU A N 1
ATOM 1828 C CA . GLU A 1 231 ? -23.629 10.419 12.854 1.00 75.06 231 GLU A CA 1
ATOM 1829 C C . GLU A 1 231 ? -22.378 9.522 12.827 1.00 75.06 231 GLU A C 1
ATOM 1831 O O . GLU A 1 231 ? -21.770 9.294 11.762 1.00 75.06 231 GLU A O 1
ATOM 1836 N N . PRO A 1 232 ? -21.951 9.026 14.003 1.00 77.81 232 PRO A N 1
ATOM 1837 C CA . PRO A 1 232 ? -20.827 8.115 14.083 1.00 77.81 232 PRO A CA 1
ATOM 1838 C C . PRO A 1 232 ? -21.172 6.785 13.408 1.00 77.81 232 PRO A C 1
ATOM 1840 O O . PRO A 1 232 ? -22.324 6.365 13.325 1.00 77.81 232 PRO A O 1
ATOM 1843 N N . THR A 1 233 ? -20.146 6.096 12.921 1.00 82.94 233 THR A N 1
ATOM 1844 C CA . THR A 1 233 ? -20.320 4.796 12.274 1.00 82.94 233 THR A CA 1
ATOM 1845 C C . THR A 1 233 ? -20.237 3.707 13.335 1.00 82.94 233 THR A C 1
ATOM 1847 O O . THR A 1 233 ? -19.166 3.442 13.882 1.00 82.94 233 THR A O 1
ATOM 1850 N N . LEU A 1 234 ? -21.380 3.094 13.636 1.00 85.69 234 LEU A N 1
ATOM 1851 C CA . LEU A 1 234 ? -21.482 1.952 14.544 1.00 85.69 234 LEU A CA 1
ATOM 1852 C C . LEU A 1 234 ? -21.075 0.663 13.825 1.00 85.69 234 LEU A C 1
ATOM 1854 O O . LEU A 1 234 ? -21.395 0.490 12.646 1.00 85.69 234 LEU A O 1
ATOM 1858 N N . ARG A 1 235 ? -20.466 -0.294 14.538 1.00 86.75 235 ARG A N 1
ATOM 1859 C CA . ARG A 1 235 ? -20.132 -1.621 13.983 1.00 86.75 235 ARG A CA 1
ATOM 1860 C C . ARG A 1 235 ? -21.356 -2.335 13.388 1.00 86.75 235 ARG A C 1
ATOM 1862 O O . ARG A 1 235 ? -21.246 -2.974 12.345 1.00 86.75 235 ARG A O 1
ATOM 1869 N N . SER A 1 236 ? -22.526 -2.191 14.010 1.00 85.50 236 SER A N 1
ATOM 1870 C CA . SER A 1 236 ? -23.801 -2.739 13.517 1.00 85.50 236 SER A CA 1
ATOM 1871 C C . SER A 1 236 ? -24.295 -2.079 12.221 1.00 85.50 236 SER A C 1
ATOM 1873 O O . SER A 1 236 ? -24.991 -2.717 11.437 1.00 85.50 236 SER A O 1
ATOM 1875 N N . GLY A 1 237 ? -23.906 -0.826 11.959 1.00 82.56 237 GLY A N 1
ATOM 1876 C CA . GLY A 1 237 ? -24.282 -0.045 10.773 1.00 82.56 237 GLY A CA 1
ATOM 1877 C C . GLY A 1 237 ? -23.274 -0.115 9.618 1.00 82.56 237 GLY A C 1
ATOM 1878 O O . GLY A 1 237 ? -23.415 0.598 8.618 1.00 82.56 237 GLY A O 1
ATOM 1879 N N . VAL A 1 238 ? -22.243 -0.959 9.726 1.00 85.50 238 VAL A N 1
ATOM 1880 C CA . VAL A 1 238 ? -21.172 -1.058 8.721 1.00 85.50 238 VAL A CA 1
ATOM 1881 C C . VAL A 1 238 ? -21.696 -1.532 7.366 1.00 85.50 238 VAL A C 1
ATOM 1883 O O . VAL A 1 238 ? -21.235 -1.044 6.336 1.00 85.50 238 VAL A O 1
ATOM 1886 N N . ALA A 1 239 ? -22.692 -2.422 7.342 1.00 84.81 239 ALA A N 1
ATOM 1887 C CA . ALA A 1 239 ? -23.299 -2.887 6.094 1.00 84.81 239 ALA A CA 1
ATOM 1888 C C . ALA A 1 239 ? -23.930 -1.729 5.301 1.00 84.81 239 ALA A C 1
ATOM 1890 O O . ALA A 1 239 ? -23.678 -1.588 4.107 1.00 84.81 239 ALA A O 1
ATOM 1891 N N . ILE A 1 240 ? -24.666 -0.847 5.987 1.00 82.50 240 ILE A N 1
ATOM 1892 C CA . ILE A 1 240 ? -25.295 0.338 5.386 1.00 82.50 240 ILE A CA 1
ATOM 1893 C C . ILE A 1 240 ? -24.218 1.283 4.850 1.00 82.50 240 ILE A C 1
ATOM 1895 O O . ILE A 1 240 ? -24.276 1.717 3.702 1.00 82.50 240 ILE A O 1
ATOM 1899 N N . THR A 1 241 ? -23.188 1.555 5.651 1.00 81.44 241 THR A N 1
ATOM 1900 C CA . THR A 1 241 ? -22.107 2.461 5.240 1.00 81.44 241 THR A CA 1
ATOM 1901 C C . THR A 1 241 ? -21.292 1.890 4.074 1.00 81.44 241 THR A C 1
ATOM 1903 O O . THR A 1 241 ? -20.918 2.629 3.161 1.00 81.44 241 THR A O 1
ATOM 1906 N N . GLY A 1 242 ? -21.060 0.575 4.062 1.00 85.25 242 GLY A N 1
ATOM 1907 C CA . GLY A 1 242 ? -20.437 -0.146 2.953 1.00 85.25 242 GLY A CA 1
ATOM 1908 C C . GLY A 1 242 ? -21.269 -0.060 1.675 1.00 85.25 242 GLY A C 1
ATOM 1909 O O . GLY A 1 242 ? -20.733 0.302 0.632 1.00 85.25 242 GLY A O 1
ATOM 1910 N N . ALA A 1 243 ? -22.585 -0.273 1.762 1.00 85.25 243 ALA A N 1
ATOM 1911 C CA . ALA A 1 243 ? -23.495 -0.136 0.627 1.00 85.25 243 ALA A CA 1
ATOM 1912 C C . ALA A 1 243 ? -23.517 1.295 0.067 1.00 85.25 243 ALA A C 1
ATOM 1914 O O . ALA A 1 243 ? -23.381 1.475 -1.142 1.00 85.25 243 ALA A O 1
ATOM 1915 N N . ILE A 1 244 ? -23.606 2.317 0.930 1.00 83.06 244 ILE A N 1
ATOM 1916 C CA . ILE A 1 244 ? -23.531 3.725 0.508 1.00 83.06 244 ILE A CA 1
ATOM 1917 C C . ILE A 1 244 ? -22.209 3.973 -0.218 1.00 83.06 244 ILE A C 1
ATOM 1919 O O . ILE A 1 244 ? -22.213 4.450 -1.348 1.00 83.06 244 ILE A O 1
ATOM 1923 N N . THR A 1 245 ? -21.079 3.600 0.388 1.00 84.62 245 THR A N 1
ATOM 1924 C CA . THR A 1 245 ? -19.745 3.815 -0.198 1.00 84.62 245 THR A CA 1
ATOM 1925 C C . THR A 1 245 ? -19.591 3.087 -1.536 1.00 84.62 245 THR A C 1
ATOM 1927 O O . THR A 1 245 ? -19.038 3.647 -2.484 1.00 84.62 245 THR A O 1
ATOM 1930 N N . ALA A 1 246 ? -20.148 1.883 -1.659 1.00 89.06 246 ALA A N 1
ATOM 1931 C CA . ALA A 1 246 ? -20.141 1.122 -2.898 1.00 89.06 246 ALA A CA 1
ATOM 1932 C C . ALA A 1 246 ? -20.973 1.785 -3.995 1.00 89.06 246 ALA A C 1
ATOM 1934 O O . ALA A 1 246 ? -20.515 1.837 -5.133 1.00 89.06 246 ALA A O 1
ATOM 1935 N N . VAL A 1 247 ? -22.135 2.360 -3.668 1.00 86.44 247 VAL A N 1
ATOM 1936 C CA . VAL A 1 247 ? -22.916 3.179 -4.611 1.00 86.44 247 VAL A CA 1
ATOM 1937 C C . VAL A 1 247 ? -22.080 4.354 -5.117 1.00 86.44 247 VAL A C 1
ATOM 1939 O O . VAL A 1 247 ? -22.046 4.601 -6.324 1.00 86.44 247 VAL A O 1
ATOM 1942 N N . LEU A 1 248 ? -21.344 5.037 -4.229 1.00 82.75 248 LEU A N 1
ATOM 1943 C CA . LEU A 1 248 ? -20.455 6.135 -4.628 1.00 82.75 248 LEU A CA 1
ATOM 1944 C C . LEU A 1 248 ? -19.402 5.655 -5.622 1.00 82.75 248 LEU A C 1
ATOM 1946 O O . LEU A 1 248 ? -19.279 6.199 -6.719 1.00 82.75 248 LEU A O 1
ATOM 1950 N N . VAL A 1 249 ? -18.653 4.617 -5.258 1.00 85.69 249 VAL A N 1
ATOM 1951 C CA . VAL A 1 249 ? -17.574 4.105 -6.103 1.00 85.69 249 VAL A CA 1
ATOM 1952 C C . VAL A 1 249 ? -18.119 3.581 -7.431 1.00 85.69 249 VAL A C 1
ATOM 1954 O O . VAL A 1 249 ? -17.640 3.983 -8.492 1.00 85.69 249 VAL A O 1
ATOM 1957 N N . ALA A 1 250 ? -19.149 2.740 -7.393 1.00 89.56 250 ALA A N 1
ATOM 1958 C CA . ALA A 1 250 ? -19.676 2.052 -8.562 1.00 89.56 250 ALA A CA 1
ATOM 1959 C C . ALA A 1 250 ? -20.399 2.974 -9.549 1.00 89.56 250 ALA A C 1
ATOM 1961 O O . ALA A 1 250 ? -20.289 2.753 -10.754 1.00 89.56 250 ALA A O 1
ATOM 1962 N N . LEU A 1 251 ? -21.115 4.000 -9.076 1.00 86.00 251 LEU A N 1
ATOM 1963 C CA . LEU A 1 251 ? -21.926 4.860 -9.948 1.00 86.00 251 LEU A CA 1
ATOM 1964 C C . LEU A 1 251 ? -21.278 6.208 -10.263 1.00 86.00 251 LEU A C 1
ATOM 1966 O O . LEU A 1 251 ? -21.541 6.761 -11.329 1.00 86.00 251 LEU A O 1
ATOM 1970 N N . PHE A 1 252 ? -20.411 6.725 -9.392 1.00 81.62 252 PHE A N 1
ATOM 1971 C CA . PHE A 1 252 ? -19.820 8.053 -9.582 1.00 81.62 252 PHE A CA 1
ATOM 1972 C C . PHE A 1 252 ? -18.340 8.017 -9.950 1.00 81.62 252 PHE A C 1
ATOM 1974 O O . PHE A 1 252 ? -17.905 8.867 -10.719 1.00 81.62 252 PHE A O 1
ATOM 1981 N N . PHE A 1 253 ? -17.565 7.034 -9.481 1.00 82.38 253 PHE A N 1
ATOM 1982 C CA . PHE A 1 253 ? -16.132 6.963 -9.803 1.00 82.38 253 PHE A CA 1
ATOM 1983 C C . PHE A 1 253 ? -15.826 6.037 -10.982 1.00 82.38 253 PHE A C 1
ATOM 1985 O O . PHE A 1 253 ? -15.078 6.407 -11.889 1.00 82.38 253 PHE A O 1
ATOM 1992 N N . ILE A 1 254 ? -16.413 4.839 -11.001 1.00 86.94 254 ILE A N 1
ATOM 1993 C CA . ILE A 1 254 ? -16.158 3.850 -12.054 1.00 86.94 254 ILE A CA 1
ATOM 1994 C C . ILE A 1 254 ? -16.629 4.331 -13.439 1.00 86.94 254 ILE A C 1
ATOM 1996 O O . ILE A 1 254 ? -15.850 4.203 -14.388 1.00 86.94 254 ILE A O 1
ATOM 2000 N N . PRO A 1 255 ? -17.833 4.914 -13.622 1.00 87.19 255 PRO A N 1
ATOM 2001 C CA . PRO A 1 255 ? -18.318 5.229 -14.964 1.00 87.19 255 PRO A CA 1
ATOM 2002 C C . PRO A 1 255 ? -17.532 6.336 -15.688 1.00 87.19 255 PRO A C 1
ATOM 2004 O O . PRO A 1 255 ? -17.248 6.151 -16.878 1.00 87.19 255 PRO A O 1
ATOM 2007 N N . PRO A 1 256 ? -17.127 7.454 -15.043 1.00 82.56 256 PRO A N 1
ATOM 2008 C CA . PRO A 1 256 ? -16.250 8.442 -15.676 1.00 82.56 256 PRO A CA 1
ATOM 2009 C C . PRO A 1 256 ? -14.893 7.858 -16.071 1.00 82.56 256 PRO A C 1
ATOM 2011 O O . PRO A 1 256 ? -14.449 8.061 -17.200 1.00 82.56 256 PRO A O 1
ATOM 2014 N N . LEU A 1 257 ? -14.280 7.061 -15.189 1.00 82.50 257 LEU A N 1
ATOM 2015 C CA . LEU A 1 257 ? -13.009 6.392 -15.462 1.00 82.50 257 LEU A CA 1
ATOM 2016 C C . LEU A 1 257 ? -13.131 5.417 -16.645 1.00 82.50 257 LEU A C 1
ATOM 2018 O O . LEU A 1 257 ? -12.293 5.411 -17.548 1.00 82.50 257 LEU A O 1
ATOM 2022 N N . HIS A 1 258 ? -14.213 4.636 -16.685 1.00 85.75 258 HIS A N 1
ATOM 2023 C CA . HIS A 1 258 ? -14.509 3.739 -17.798 1.00 85.75 258 HIS A CA 1
ATOM 2024 C C . HIS A 1 258 ? -14.709 4.513 -19.111 1.00 85.75 258 HIS A C 1
ATOM 2026 O O . HIS A 1 258 ? -14.114 4.153 -20.126 1.00 85.75 258 HIS A O 1
ATOM 2032 N N . LYS A 1 259 ? -15.477 5.619 -19.101 1.00 85.81 259 LYS A N 1
ATOM 2033 C CA . LYS A 1 259 ? -15.644 6.494 -20.280 1.00 85.81 259 LYS A CA 1
ATOM 2034 C C . LYS A 1 259 ? -14.305 7.040 -20.775 1.00 85.81 259 LYS A C 1
ATOM 2036 O O . LYS A 1 259 ? -14.064 7.032 -21.979 1.00 85.81 259 LYS A O 1
ATOM 2041 N N . GLN A 1 260 ? -13.441 7.492 -19.869 1.00 82.88 260 GLN A N 1
ATOM 2042 C CA . GLN A 1 260 ? -12.133 8.040 -20.220 1.00 82.88 260 GLN A CA 1
ATOM 2043 C C . GLN A 1 260 ? -11.263 6.995 -20.931 1.00 82.88 260 GLN A C 1
ATOM 2045 O O . GLN A 1 260 ? -10.725 7.271 -22.004 1.00 82.88 260 GLN A O 1
ATOM 2050 N N . MET A 1 261 ? -11.183 5.779 -20.380 1.00 83.19 261 MET A N 1
ATOM 2051 C CA . MET A 1 261 ? -10.421 4.675 -20.973 1.00 83.19 261 MET A CA 1
ATOM 2052 C C . MET A 1 261 ? -10.992 4.226 -22.321 1.00 83.19 261 MET A C 1
ATOM 2054 O O . MET A 1 261 ? -10.237 3.969 -23.260 1.00 83.19 261 MET A O 1
ATOM 2058 N N . TRP A 1 262 ? -12.319 4.183 -22.454 1.00 82.00 262 TRP A N 1
ATOM 2059 C CA . TRP A 1 262 ? -12.963 3.870 -23.729 1.00 82.00 262 TRP A CA 1
ATOM 2060 C C . TRP A 1 262 ? -12.702 4.955 -24.781 1.00 82.00 262 TRP A C 1
ATOM 2062 O O . TRP A 1 262 ? -12.436 4.647 -25.939 1.00 82.00 262 TRP A O 1
ATOM 2072 N N . GLY A 1 263 ? -12.681 6.226 -24.374 1.00 81.50 263 GLY A N 1
ATOM 2073 C CA . GLY A 1 263 ? -12.287 7.336 -25.241 1.00 81.50 263 GLY A CA 1
ATOM 2074 C C . GLY A 1 263 ? -10.832 7.243 -25.714 1.00 81.50 263 GLY A C 1
ATOM 2075 O O . GLY A 1 263 ? -10.538 7.600 -26.851 1.00 81.50 263 GLY A O 1
ATOM 2076 N N . MET A 1 264 ? -9.909 6.745 -24.883 1.00 80.38 264 MET A N 1
ATOM 2077 C CA . MET A 1 264 ? -8.528 6.459 -25.314 1.00 80.38 264 MET A CA 1
ATOM 2078 C C . MET A 1 264 ? -8.471 5.294 -26.313 1.00 80.38 264 MET A C 1
ATOM 2080 O O . MET A 1 264 ? -7.727 5.350 -27.289 1.00 80.38 264 MET A O 1
ATOM 2084 N N . ARG A 1 265 ? -9.296 4.253 -26.123 1.00 81.56 265 ARG A N 1
ATOM 2085 C CA . ARG A 1 265 ? -9.421 3.148 -27.089 1.00 81.56 265 ARG A CA 1
ATOM 2086 C C . ARG A 1 265 ? -9.893 3.641 -28.455 1.00 81.56 265 ARG A C 1
ATOM 2088 O O . ARG A 1 265 ? -9.275 3.303 -29.455 1.00 81.56 265 ARG A O 1
ATOM 2095 N N . VAL A 1 266 ? -10.959 4.441 -28.502 1.00 81.94 266 VAL A N 1
ATOM 2096 C CA . VAL A 1 266 ? -11.505 4.971 -29.767 1.00 81.94 266 VAL A CA 1
ATOM 2097 C C . VAL A 1 266 ? -10.476 5.836 -30.505 1.00 81.94 266 VAL A C 1
ATOM 2099 O O . VAL A 1 266 ? -10.427 5.820 -31.729 1.00 81.94 266 VAL A O 1
ATOM 2102 N N . ARG A 1 267 ? -9.598 6.528 -29.770 1.00 79.25 267 ARG A N 1
ATOM 2103 C CA . ARG A 1 267 ? -8.473 7.300 -30.324 1.00 79.25 267 ARG A CA 1
ATOM 2104 C C . ARG A 1 267 ? -7.275 6.450 -30.773 1.00 79.25 267 ARG A C 1
ATOM 2106 O O . ARG A 1 267 ? -6.289 7.001 -31.246 1.00 79.25 267 ARG A O 1
ATOM 2113 N N . GLY A 1 268 ? -7.335 5.126 -30.624 1.00 74.50 268 GLY A N 1
ATOM 2114 C CA . GLY A 1 268 ? -6.242 4.216 -30.978 1.00 74.50 268 GLY A CA 1
ATOM 2115 C C . GLY A 1 268 ? -5.057 4.240 -30.005 1.00 74.50 268 GLY A C 1
ATOM 2116 O O . GLY A 1 268 ? -4.023 3.642 -30.288 1.00 74.50 268 GLY A O 1
ATOM 2117 N N . GLU A 1 269 ? -5.189 4.900 -28.851 1.00 75.56 269 GLU A N 1
ATOM 2118 C CA . GLU A 1 269 ? -4.123 4.995 -27.844 1.00 75.56 269 GLU A CA 1
ATOM 2119 C C . GLU A 1 269 ? -3.991 3.698 -27.029 1.00 75.56 269 GLU A C 1
ATOM 2121 O O . GLU A 1 269 ? -2.912 3.373 -26.531 1.00 75.56 269 GLU A O 1
ATOM 2126 N N . VAL A 1 270 ? -5.079 2.927 -26.905 1.00 75.31 270 VAL A N 1
ATOM 2127 C CA . VAL A 1 270 ? -5.107 1.639 -26.195 1.00 75.31 270 VAL A CA 1
ATOM 2128 C C . VAL A 1 270 ? -5.072 0.490 -27.210 1.00 75.31 270 VAL A C 1
ATOM 2130 O O . VAL A 1 270 ? -5.982 0.393 -28.034 1.00 75.31 270 VAL A O 1
ATOM 2133 N N . PRO A 1 271 ? -4.072 -0.411 -27.154 1.00 76.00 271 PRO A N 1
ATOM 2134 C CA . PRO A 1 271 ? -3.982 -1.525 -28.090 1.00 76.00 271 PRO A CA 1
ATOM 2135 C C . PRO A 1 271 ? -5.121 -2.527 -27.869 1.00 76.00 271 PRO A C 1
ATOM 2137 O O . PRO A 1 271 ? -5.413 -2.916 -26.736 1.00 76.00 271 PRO A O 1
ATOM 2140 N N . ILE A 1 272 ? -5.736 -2.980 -28.960 1.00 79.88 272 ILE A N 1
ATOM 2141 C CA . ILE A 1 272 ? -6.760 -4.028 -28.930 1.00 79.88 272 ILE A CA 1
ATOM 2142 C C . ILE A 1 272 ? -6.056 -5.388 -28.888 1.00 79.88 272 ILE A C 1
ATOM 2144 O O . ILE A 1 272 ? -5.154 -5.665 -29.677 1.00 79.88 272 ILE A O 1
ATOM 2148 N N . SER A 1 273 ? -6.452 -6.234 -27.939 1.00 78.00 273 SER A N 1
ATOM 2149 C CA . SER A 1 273 ? -5.931 -7.593 -27.803 1.00 78.00 273 SER A CA 1
ATOM 2150 C C . SER A 1 273 ? -6.434 -8.477 -28.941 1.00 78.00 273 SER A C 1
ATOM 2152 O O . SER A 1 273 ? -7.629 -8.501 -29.234 1.00 78.00 273 SER A O 1
ATOM 2154 N N . THR A 1 274 ? -5.536 -9.270 -29.522 1.00 73.12 274 THR A N 1
ATOM 2155 C CA . THR A 1 274 ? -5.876 -10.306 -30.510 1.00 73.12 274 THR A CA 1
ATOM 2156 C C . THR A 1 274 ? -6.555 -11.516 -29.865 1.00 73.12 274 THR A C 1
ATOM 2158 O O . THR A 1 274 ? -7.358 -12.192 -30.503 1.00 73.12 274 THR A O 1
ATOM 2161 N N . VAL A 1 275 ? -6.277 -11.775 -28.582 1.00 77.12 275 VAL A N 1
ATOM 2162 C CA . VAL A 1 275 ? -6.851 -12.892 -27.821 1.00 77.12 275 VAL A CA 1
ATOM 2163 C C . VAL A 1 275 ? -7.974 -12.387 -26.923 1.00 77.12 275 VAL A C 1
ATOM 2165 O O . VAL A 1 275 ? -7.783 -11.470 -26.115 1.00 77.12 275 VAL A O 1
ATOM 2168 N N . ARG A 1 276 ? -9.150 -13.010 -27.047 1.00 77.25 276 ARG A N 1
ATOM 2169 C CA . ARG A 1 276 ? -10.328 -12.701 -26.234 1.00 77.25 276 ARG A CA 1
ATOM 2170 C C . ARG A 1 276 ? -10.298 -13.486 -24.922 1.00 77.25 276 ARG A C 1
ATOM 2172 O O . ARG A 1 276 ? -10.311 -14.712 -24.938 1.00 77.25 276 ARG A O 1
ATOM 2179 N N . ASN A 1 277 ? -10.352 -12.785 -23.793 1.00 81.75 277 ASN A N 1
ATOM 2180 C CA . ASN A 1 277 ? -10.577 -13.385 -22.482 1.00 81.75 277 ASN A CA 1
ATOM 2181 C C . ASN A 1 277 ? -12.092 -13.411 -22.184 1.00 81.75 277 ASN A C 1
ATOM 2183 O O . ASN A 1 277 ? -12.695 -12.339 -22.087 1.00 81.75 277 ASN A O 1
ATOM 2187 N N . PRO A 1 278 ? -12.724 -14.592 -22.036 1.00 79.62 278 PRO A N 1
ATOM 2188 C CA . PRO A 1 278 ? -14.174 -14.704 -21.873 1.00 79.62 278 PRO A CA 1
ATOM 2189 C C . PRO A 1 278 ? -14.695 -14.023 -20.600 1.00 79.62 278 PRO A C 1
ATOM 2191 O O . PRO A 1 278 ? -15.743 -13.384 -20.650 1.00 79.62 278 PRO A O 1
ATOM 2194 N N . TRP A 1 279 ? -13.940 -14.083 -19.500 1.00 82.19 279 TRP A N 1
ATOM 2195 C CA . TRP A 1 279 ? -14.328 -13.513 -18.205 1.00 82.19 279 TRP A CA 1
ATOM 2196 C C . TRP A 1 279 ? -14.406 -11.990 -18.247 1.00 82.19 279 TRP A C 1
ATOM 2198 O O . TRP A 1 279 ? -15.362 -11.385 -17.773 1.00 82.19 279 TRP A O 1
ATOM 2208 N N . VAL A 1 280 ? -13.415 -11.365 -18.880 1.00 82.75 280 VAL A N 1
ATOM 2209 C CA . VAL A 1 280 ? -13.367 -9.908 -19.022 1.00 82.75 280 VAL A CA 1
ATOM 2210 C C . VAL A 1 280 ? -14.335 -9.447 -20.112 1.00 82.75 280 VAL A C 1
ATOM 2212 O O . VAL A 1 280 ? -15.004 -8.434 -19.954 1.00 82.75 280 VAL A O 1
ATOM 2215 N N . ALA A 1 281 ? -14.464 -10.198 -21.208 1.00 79.56 281 ALA A N 1
ATOM 2216 C CA . ALA A 1 281 ? -15.339 -9.835 -22.321 1.00 79.56 281 ALA A CA 1
ATOM 2217 C C . ALA A 1 281 ? -16.842 -9.920 -21.997 1.00 79.56 281 ALA A C 1
ATOM 2219 O O . ALA A 1 281 ? -17.647 -9.426 -22.789 1.00 79.56 281 ALA A O 1
ATOM 2220 N N . TRP A 1 282 ? -17.228 -10.553 -20.883 1.00 84.31 282 TRP A N 1
ATOM 2221 C CA . TRP A 1 282 ? -18.610 -10.558 -20.398 1.00 84.31 282 TRP A CA 1
ATOM 2222 C C . TRP A 1 282 ? -19.018 -9.220 -19.766 1.00 84.31 282 TRP A C 1
ATOM 2224 O O . TRP A 1 282 ? -20.202 -8.885 -19.756 1.00 84.31 282 TRP A O 1
ATOM 2234 N N . LEU A 1 283 ? -18.052 -8.418 -19.304 1.00 88.00 283 LEU A N 1
ATOM 2235 C CA . LEU A 1 283 ? -18.348 -7.126 -18.694 1.00 88.00 283 LEU A CA 1
ATOM 2236 C C . LEU A 1 283 ? -18.953 -6.140 -19.723 1.00 88.00 283 LEU A C 1
ATOM 2238 O O . LEU A 1 283 ? -18.563 -6.153 -20.900 1.00 88.00 283 LEU A O 1
ATOM 2242 N N . PRO A 1 284 ? -19.886 -5.264 -19.311 1.00 87.56 284 PRO A N 1
ATOM 2243 C CA . PRO A 1 284 ? -20.553 -4.323 -20.214 1.00 87.56 284 PRO A CA 1
ATOM 2244 C C . PRO A 1 284 ? -19.597 -3.302 -20.850 1.00 87.56 284 PRO A C 1
ATOM 2246 O O . PRO A 1 284 ? -18.606 -2.914 -20.244 1.00 87.56 284 PRO A O 1
ATOM 2249 N N . GLU A 1 285 ? -19.919 -2.831 -22.061 1.00 85.69 285 GLU A N 1
ATOM 2250 C CA . GLU A 1 285 ? -19.211 -1.708 -22.720 1.00 85.69 285 GLU A CA 1
ATOM 2251 C C . GLU A 1 285 ? -19.776 -0.350 -22.293 1.00 85.69 285 GLU A C 1
ATOM 2253 O O . GLU A 1 285 ? -19.078 0.661 -22.289 1.00 85.69 285 GLU A O 1
ATOM 2258 N N . ASN A 1 286 ? -21.053 -0.314 -21.908 1.00 88.81 286 ASN A N 1
ATOM 2259 C CA . ASN A 1 286 ? -21.664 0.889 -21.368 1.00 88.81 286 ASN A CA 1
ATOM 2260 C C . ASN A 1 286 ? -21.128 1.139 -19.952 1.00 88.81 286 ASN A C 1
ATOM 2262 O O . ASN A 1 286 ? -21.314 0.308 -19.065 1.00 88.81 286 ASN A O 1
ATOM 2266 N N . SER A 1 287 ? -20.516 2.305 -19.736 1.00 87.44 287 SER A N 1
ATOM 2267 C CA . SER A 1 287 ? -19.881 2.668 -18.465 1.00 87.44 287 SER A CA 1
ATOM 2268 C C . SER A 1 287 ? -20.819 2.632 -17.255 1.00 87.44 287 SER A C 1
ATOM 2270 O O . SER A 1 287 ? -20.378 2.287 -16.164 1.00 87.44 287 SER A O 1
ATOM 2272 N N . ILE A 1 288 ? -22.100 2.976 -17.427 1.00 88.94 288 ILE A N 1
ATOM 2273 C CA . ILE A 1 288 ? -23.081 2.959 -16.331 1.00 88.94 288 ILE A CA 1
ATOM 2274 C C . ILE A 1 288 ? -23.441 1.515 -15.988 1.00 88.94 288 ILE A C 1
ATOM 2276 O O . ILE A 1 288 ? -23.419 1.134 -14.823 1.00 88.94 288 ILE A O 1
ATOM 2280 N N . VAL A 1 289 ? -23.708 0.688 -17.003 1.00 91.31 289 VAL A N 1
ATOM 2281 C CA . VAL A 1 289 ? -24.029 -0.734 -16.802 1.00 91.31 289 VAL A CA 1
ATOM 2282 C C . VAL A 1 289 ? -22.828 -1.473 -16.206 1.00 91.31 289 VAL A C 1
ATOM 2284 O O . VAL A 1 289 ? -23.000 -2.303 -15.322 1.00 91.31 289 VAL A O 1
ATOM 2287 N N . PHE A 1 290 ? -21.608 -1.132 -16.631 1.00 89.62 290 PHE A N 1
ATOM 2288 C CA . PHE A 1 290 ? -20.373 -1.652 -16.044 1.00 89.62 290 PHE A CA 1
ATOM 2289 C C . PHE A 1 290 ? -20.282 -1.326 -14.546 1.00 89.62 290 PHE A C 1
ATOM 2291 O O . PHE A 1 290 ? -20.025 -2.219 -13.743 1.00 89.62 290 PHE A O 1
ATOM 2298 N N . GLY A 1 291 ? -20.561 -0.075 -14.165 1.00 89.56 291 GLY A N 1
ATOM 2299 C CA . GLY A 1 291 ? -20.658 0.334 -12.763 1.00 89.56 291 GLY A CA 1
ATOM 2300 C C . GLY A 1 291 ? -21.719 -0.452 -11.987 1.00 89.56 291 GLY A C 1
ATOM 2301 O O . GLY A 1 291 ? -21.423 -1.011 -10.937 1.00 89.56 291 GLY A O 1
ATOM 2302 N N . MET A 1 292 ? -22.928 -0.582 -12.540 1.00 91.06 292 MET A N 1
ATOM 2303 C CA . MET A 1 292 ? -24.038 -1.318 -11.915 1.00 91.06 292 MET A CA 1
ATOM 2304 C C . MET A 1 292 ? -23.712 -2.799 -11.675 1.00 91.06 292 MET A C 1
ATOM 2306 O O . MET A 1 292 ? -24.040 -3.329 -10.618 1.00 91.06 292 MET A O 1
ATOM 2310 N N . VAL A 1 293 ? -23.023 -3.465 -12.610 1.00 92.00 293 VAL A N 1
ATOM 2311 C CA . VAL A 1 293 ? -22.586 -4.865 -12.439 1.00 92.00 293 VAL A CA 1
ATOM 2312 C C . VAL A 1 293 ? -21.591 -5.007 -11.282 1.00 92.00 293 VAL A C 1
ATOM 2314 O O . VAL A 1 293 ? -21.608 -6.012 -10.574 1.00 92.00 293 VAL A O 1
ATOM 2317 N N . LEU A 1 294 ? -20.743 -4.001 -11.061 1.00 91.62 294 LEU A N 1
ATOM 2318 C CA . LEU A 1 294 ? -19.770 -3.998 -9.969 1.00 91.62 294 LEU A CA 1
ATOM 2319 C C . LEU A 1 294 ? -20.350 -3.531 -8.629 1.00 91.62 294 LEU A C 1
ATOM 2321 O O . LEU A 1 294 ? -19.697 -3.719 -7.606 1.00 91.62 294 LEU A O 1
ATOM 2325 N N . LEU A 1 295 ? -21.566 -2.980 -8.602 1.00 92.50 295 LEU A N 1
ATOM 2326 C CA . LEU A 1 295 ? -22.170 -2.431 -7.390 1.00 92.50 295 LEU A CA 1
ATOM 2327 C C . LEU A 1 295 ? -22.294 -3.474 -6.275 1.00 92.50 295 LEU A C 1
ATOM 2329 O O . LEU A 1 295 ? -21.817 -3.241 -5.168 1.00 92.50 295 LEU A O 1
ATOM 2333 N N . VAL A 1 296 ? -22.916 -4.621 -6.563 1.00 91.19 296 VAL A N 1
ATOM 2334 C CA . VAL A 1 296 ? -23.151 -5.668 -5.556 1.00 91.19 296 VAL A CA 1
ATOM 2335 C C . VAL A 1 296 ? -21.833 -6.281 -5.064 1.00 91.19 296 VAL A C 1
ATOM 2337 O O . VAL A 1 296 ? -21.639 -6.321 -3.849 1.00 91.19 296 VAL A O 1
ATOM 2340 N N . PRO A 1 297 ? -20.889 -6.692 -5.940 1.00 92.88 297 PRO A N 1
ATOM 2341 C CA . PRO A 1 297 ? -19.585 -7.176 -5.491 1.00 92.88 297 PRO A CA 1
ATOM 2342 C C . PRO A 1 297 ? -18.827 -6.168 -4.623 1.00 92.88 297 PRO A C 1
ATOM 2344 O O . PRO A 1 297 ? -18.290 -6.555 -3.590 1.00 92.88 297 PRO A O 1
ATOM 2347 N N . ILE A 1 298 ? -18.812 -4.883 -5.003 1.00 93.12 298 ILE A N 1
ATOM 2348 C CA . ILE A 1 298 ? -18.129 -3.836 -4.230 1.00 93.12 298 ILE A CA 1
ATOM 2349 C C . ILE A 1 298 ? -18.839 -3.598 -2.893 1.00 93.12 298 ILE A C 1
ATOM 2351 O O . ILE A 1 298 ? -18.169 -3.435 -1.882 1.00 93.12 298 ILE A O 1
ATOM 2355 N N . ALA A 1 299 ? -20.174 -3.617 -2.850 1.00 91.38 299 ALA A N 1
ATOM 2356 C CA . ALA A 1 299 ? -20.923 -3.461 -1.604 1.00 91.38 299 ALA A CA 1
ATOM 2357 C C . ALA A 1 299 ? -20.605 -4.579 -0.610 1.00 91.38 299 ALA A C 1
ATOM 2359 O O . ALA A 1 299 ? -20.268 -4.296 0.537 1.00 91.38 299 ALA A O 1
ATOM 2360 N N . VAL A 1 300 ? -20.645 -5.835 -1.065 1.00 93.06 300 VAL A N 1
ATOM 2361 C CA . VAL A 1 300 ? -20.303 -6.995 -0.231 1.00 93.06 300 VAL A CA 1
ATOM 2362 C C . VAL A 1 300 ? -18.855 -6.903 0.245 1.00 93.06 300 VAL A C 1
ATOM 2364 O O . VAL A 1 300 ? -18.589 -7.065 1.433 1.00 93.06 300 VAL A O 1
ATOM 2367 N N . GLU A 1 301 ? -17.925 -6.603 -0.661 1.00 94.31 301 GLU A N 1
ATOM 2368 C CA . GLU A 1 301 ? -16.503 -6.482 -0.347 1.00 94.31 301 GLU A CA 1
ATOM 2369 C C . GLU A 1 301 ? -16.233 -5.382 0.688 1.00 94.31 301 GLU A C 1
ATOM 2371 O O . GLU A 1 301 ? -15.613 -5.655 1.716 1.00 94.31 301 GLU A O 1
ATOM 2376 N N . MET A 1 302 ? -16.781 -4.182 0.491 1.00 92.19 302 MET A N 1
ATOM 2377 C CA . MET A 1 302 ? -16.628 -3.070 1.428 1.00 92.19 302 MET A CA 1
ATOM 2378 C C . MET A 1 302 ? -17.240 -3.384 2.789 1.00 92.19 302 MET A C 1
ATOM 2380 O O . MET A 1 302 ? -16.616 -3.117 3.815 1.00 92.19 302 MET A O 1
ATOM 2384 N N . SER A 1 303 ? -18.443 -3.965 2.825 1.00 91.56 303 SER A N 1
ATOM 2385 C CA . SER A 1 303 ? -19.082 -4.353 4.084 1.00 91.56 303 SER A CA 1
ATOM 2386 C C . SER A 1 303 ? -18.241 -5.371 4.850 1.00 91.56 303 SER A C 1
ATOM 2388 O O . SER A 1 303 ? -18.057 -5.209 6.055 1.00 91.56 303 SER A O 1
ATOM 2390 N N . VAL A 1 304 ? -17.688 -6.377 4.165 1.00 93.56 304 VAL A N 1
ATOM 2391 C CA . VAL A 1 304 ? -16.812 -7.383 4.781 1.00 93.56 304 VAL A CA 1
ATOM 2392 C C . VAL A 1 304 ? -15.524 -6.742 5.287 1.00 93.56 304 VAL A C 1
ATOM 2394 O O . VAL A 1 304 ? -15.159 -6.954 6.440 1.00 93.56 304 VAL A O 1
ATOM 2397 N N . VAL A 1 305 ? -14.851 -5.927 4.472 1.00 93.31 305 VAL A N 1
ATOM 2398 C CA . VAL A 1 305 ? -13.581 -5.298 4.858 1.00 93.31 305 VAL A CA 1
ATOM 2399 C C . VAL A 1 305 ? -13.772 -4.346 6.033 1.00 93.31 305 VAL A C 1
ATOM 2401 O O . VAL A 1 305 ? -13.036 -4.431 7.013 1.00 93.31 305 VAL A O 1
ATOM 2404 N N . PHE A 1 306 ? -14.778 -3.475 5.990 1.00 93.25 306 PHE A N 1
ATOM 2405 C CA . PHE A 1 306 ? -15.051 -2.559 7.095 1.00 93.25 306 PHE A CA 1
ATOM 2406 C C . PHE A 1 306 ? -15.457 -3.308 8.364 1.00 93.25 306 PHE A C 1
ATOM 2408 O O . PHE A 1 306 ? -15.016 -2.937 9.451 1.00 93.25 306 PHE A O 1
ATOM 2415 N N . TRP A 1 307 ? -16.244 -4.381 8.245 1.00 93.81 307 TRP A N 1
ATOM 2416 C CA . TRP A 1 307 ? -16.624 -5.194 9.398 1.00 93.81 307 TRP A CA 1
ATOM 2417 C C . TRP A 1 307 ? -15.407 -5.891 10.009 1.00 93.81 307 TRP A C 1
ATOM 2419 O O . TRP A 1 307 ? -15.248 -5.878 11.230 1.00 93.81 307 TRP A O 1
ATOM 2429 N N . LEU A 1 308 ? -14.513 -6.429 9.173 1.00 93.19 308 LEU A N 1
ATOM 2430 C CA . LEU A 1 308 ? -13.256 -7.032 9.610 1.00 93.19 308 LEU A CA 1
ATOM 2431 C C . LEU A 1 308 ? -12.355 -6.011 10.298 1.00 93.19 308 LEU A C 1
ATOM 2433 O O . LEU A 1 308 ? -11.846 -6.312 11.367 1.00 93.19 308 LEU A O 1
ATOM 2437 N N . VAL A 1 309 ? -12.187 -4.806 9.745 1.00 92.69 309 VAL A N 1
ATOM 2438 C CA . VAL A 1 309 ? -11.359 -3.755 10.362 1.00 92.69 309 VAL A CA 1
ATOM 2439 C C . VAL A 1 309 ? -11.931 -3.335 11.715 1.00 92.69 309 VAL A C 1
ATOM 2441 O O . VAL A 1 309 ? -11.195 -3.310 12.699 1.00 92.69 309 VAL A O 1
ATOM 2444 N N . MET A 1 310 ? -13.237 -3.061 11.790 1.00 93.38 310 MET A N 1
ATOM 2445 C CA . MET A 1 310 ? -13.909 -2.690 13.041 1.00 93.38 310 MET A CA 1
ATOM 2446 C C . MET A 1 310 ? -13.784 -3.799 14.092 1.00 93.38 310 MET A C 1
ATOM 2448 O O . MET A 1 310 ? -13.414 -3.538 15.230 1.00 93.38 310 MET A O 1
ATOM 2452 N N . THR A 1 311 ? -14.037 -5.051 13.707 1.00 93.38 311 THR A N 1
ATOM 2453 C CA . THR A 1 311 ? -13.990 -6.202 14.622 1.00 93.38 311 THR A CA 1
ATOM 2454 C C . THR A 1 311 ? -12.564 -6.518 15.060 1.00 93.38 311 THR A C 1
ATOM 2456 O O . THR A 1 311 ? -12.313 -6.683 16.249 1.00 93.38 311 THR A O 1
ATOM 2459 N N . PHE A 1 312 ? -11.618 -6.554 14.121 1.00 93.25 312 PHE A N 1
ATOM 2460 C CA . PHE A 1 312 ? -10.213 -6.837 14.397 1.00 93.25 312 PHE A CA 1
ATOM 2461 C C . PHE A 1 312 ? -9.603 -5.790 15.325 1.00 93.25 312 PHE A C 1
ATOM 2463 O O . PHE A 1 312 ? -8.896 -6.155 16.256 1.00 93.25 312 PHE A O 1
ATOM 2470 N N . MET A 1 313 ? -9.904 -4.506 15.118 1.00 91.88 313 MET A N 1
ATOM 2471 C CA . MET A 1 313 ? -9.395 -3.416 15.957 1.00 91.88 313 MET A CA 1
ATOM 2472 C C . MET A 1 313 ? -10.201 -3.207 17.248 1.00 91.88 313 MET A C 1
ATOM 2474 O O . MET A 1 313 ? -9.781 -2.425 18.094 1.00 91.88 313 MET A O 1
ATOM 2478 N N . GLY A 1 314 ? -11.325 -3.908 17.429 1.00 90.50 314 GLY A N 1
ATOM 2479 C CA . GLY A 1 314 ? -12.188 -3.755 18.604 1.00 90.50 314 GLY A CA 1
ATOM 2480 C C . GLY A 1 314 ? -12.972 -2.439 18.629 1.00 90.50 314 GLY A C 1
ATOM 2481 O O . GLY A 1 314 ? -13.330 -1.958 19.697 1.00 90.50 314 GLY A O 1
ATOM 2482 N N . PHE A 1 315 ? -13.235 -1.839 17.468 1.00 92.19 315 PHE A N 1
ATOM 2483 C CA . PHE A 1 315 ? -14.027 -0.619 17.368 1.00 92.19 315 PHE A CA 1
ATOM 2484 C C . PHE A 1 315 ? -15.522 -0.942 17.380 1.00 92.19 315 PHE A C 1
ATOM 2486 O O . PHE A 1 315 ? -16.039 -1.591 16.466 1.00 92.19 315 PHE A O 1
ATOM 2493 N N . ASP A 1 316 ? -16.237 -0.433 18.380 1.00 89.12 316 ASP A N 1
ATOM 2494 C CA . ASP A 1 316 ? -17.703 -0.452 18.389 1.00 89.12 316 ASP A CA 1
ATOM 2495 C C . ASP A 1 316 ? -18.287 0.782 17.686 1.00 89.12 316 ASP A C 1
ATOM 2497 O O . ASP A 1 316 ? -19.306 0.686 16.995 1.00 89.12 316 ASP A O 1
ATOM 2501 N N . VAL A 1 317 ? -17.608 1.927 17.813 1.00 90.69 317 VAL A N 1
ATOM 2502 C CA . VAL A 1 317 ? -18.020 3.224 17.269 1.00 90.69 317 VAL A CA 1
ATOM 2503 C C . VAL A 1 317 ? -16.798 3.968 16.745 1.00 90.69 317 VAL A C 1
ATOM 2505 O O . VAL A 1 317 ? -15.804 4.094 17.454 1.00 90.69 317 VAL A O 1
ATOM 2508 N N . LEU A 1 318 ? -16.885 4.503 15.527 1.00 89.62 318 LEU A N 1
ATOM 2509 C CA . LEU A 1 318 ? -15.905 5.450 14.995 1.00 89.62 318 LEU A CA 1
ATOM 2510 C C . LEU A 1 318 ? -16.583 6.760 14.612 1.00 89.62 318 LEU A C 1
ATOM 2512 O O . LEU A 1 318 ? -17.661 6.769 14.012 1.00 89.62 318 LEU A O 1
ATOM 2516 N N . ASN A 1 319 ? -15.928 7.880 14.906 1.00 87.25 319 ASN A N 1
ATOM 2517 C CA . ASN A 1 319 ? -16.381 9.163 14.384 1.00 87.25 319 ASN A CA 1
ATOM 2518 C C . ASN A 1 319 ? -16.184 9.231 12.857 1.00 87.25 319 ASN A C 1
ATOM 2520 O O . ASN A 1 319 ? -15.493 8.406 12.250 1.00 87.25 319 ASN A O 1
ATOM 2524 N N . TYR A 1 320 ? -16.798 10.231 12.223 1.00 80.81 320 TYR A N 1
ATOM 2525 C CA . TYR A 1 320 ? -16.750 10.383 10.769 1.00 80.81 320 TYR A CA 1
ATOM 2526 C C . TYR A 1 320 ? -15.321 10.434 10.214 1.00 80.81 320 TYR A C 1
ATOM 2528 O O . TYR A 1 320 ? -15.026 9.754 9.235 1.00 80.81 320 TYR A O 1
ATOM 2536 N N . PHE A 1 321 ? -14.424 11.198 10.841 1.00 81.50 321 PHE A N 1
ATOM 2537 C CA . PHE A 1 321 ? -13.056 11.375 10.352 1.00 81.50 321 PHE A CA 1
ATOM 2538 C C . PHE A 1 321 ? -12.222 10.099 10.470 1.00 81.50 321 PHE A C 1
ATOM 2540 O O . PHE A 1 321 ? -11.512 9.746 9.530 1.00 81.50 321 PHE A O 1
ATOM 2547 N N . GLN A 1 322 ? -12.341 9.383 11.589 1.00 88.56 322 GLN A N 1
ATOM 2548 C CA . GLN A 1 322 ? -11.703 8.083 11.789 1.00 88.56 322 GLN A CA 1
ATOM 2549 C C . GLN A 1 322 ? -12.169 7.089 10.721 1.00 88.56 322 GLN A C 1
ATOM 2551 O O . GLN A 1 322 ? -11.349 6.458 10.057 1.00 88.56 322 GLN A O 1
ATOM 2556 N N . PHE A 1 323 ? -13.481 6.993 10.492 1.00 87.38 323 PHE A N 1
ATOM 2557 C CA . PHE A 1 323 ? -14.020 6.067 9.499 1.00 87.38 323 PHE A CA 1
ATOM 2558 C C . PHE A 1 323 ? -13.675 6.479 8.057 1.00 87.38 323 PHE A C 1
ATOM 2560 O O . PHE A 1 323 ? -13.376 5.631 7.217 1.00 87.38 323 PHE A O 1
ATOM 2567 N N . LEU A 1 324 ? -13.635 7.782 7.766 1.00 84.00 324 LEU A N 1
ATOM 2568 C CA . LEU A 1 324 ? -13.238 8.311 6.461 1.00 84.00 324 LEU A CA 1
ATOM 2569 C C . LEU A 1 324 ? -11.809 7.898 6.084 1.00 84.00 324 LEU A C 1
ATOM 2571 O O . LEU A 1 324 ? -11.560 7.582 4.923 1.00 84.00 324 LEU A O 1
ATOM 2575 N N . LEU A 1 325 ? -10.877 7.850 7.040 1.00 85.56 325 LEU A N 1
ATOM 2576 C CA . LEU A 1 325 ? -9.518 7.368 6.773 1.00 85.56 325 LEU A CA 1
ATOM 2577 C C . LEU A 1 325 ? -9.510 5.902 6.327 1.00 85.56 325 LEU A C 1
ATOM 2579 O O . LEU A 1 325 ? -8.777 5.562 5.395 1.00 85.56 325 LEU A O 1
ATOM 2583 N N . ILE A 1 326 ? -10.353 5.058 6.932 1.00 89.50 326 ILE A N 1
ATOM 2584 C CA . ILE A 1 326 ? -10.534 3.657 6.523 1.00 89.50 326 ILE A CA 1
ATOM 2585 C C . ILE A 1 326 ? -11.099 3.598 5.101 1.00 89.50 326 ILE A C 1
ATOM 2587 O O . ILE A 1 326 ? -10.545 2.893 4.260 1.00 89.50 326 ILE A O 1
ATOM 2591 N N . ILE A 1 327 ? -12.139 4.387 4.800 1.00 87.06 327 ILE A N 1
ATOM 2592 C CA . ILE A 1 327 ? -12.732 4.466 3.454 1.00 87.06 327 ILE A CA 1
ATOM 2593 C C . ILE A 1 327 ? -11.683 4.877 2.415 1.00 87.06 327 ILE A C 1
ATOM 2595 O O . ILE A 1 327 ? -11.550 4.228 1.380 1.00 87.06 327 ILE A O 1
ATOM 2599 N N . VAL A 1 328 ? -10.922 5.943 2.672 1.00 84.25 328 VAL A N 1
ATOM 2600 C CA . VAL A 1 328 ? -9.910 6.459 1.738 1.00 84.25 328 VAL A CA 1
ATOM 2601 C C . VAL A 1 328 ? -8.804 5.428 1.521 1.00 84.25 328 VAL A C 1
ATOM 2603 O O . VAL A 1 328 ? -8.408 5.181 0.379 1.00 84.25 328 VAL A O 1
ATOM 2606 N N . ALA A 1 329 ? -8.298 4.818 2.597 1.00 84.94 329 ALA A N 1
ATOM 2607 C CA . ALA A 1 329 ? -7.278 3.777 2.514 1.00 84.94 329 ALA A CA 1
ATOM 2608 C C . ALA A 1 329 ? -7.778 2.574 1.703 1.00 84.94 329 ALA A C 1
ATOM 2610 O O . ALA A 1 329 ? -7.071 2.105 0.807 1.00 84.94 329 ALA A O 1
ATOM 2611 N N . HIS A 1 330 ? -9.012 2.138 1.960 1.00 89.75 330 HIS A N 1
ATOM 2612 C CA . HIS A 1 330 ? -9.647 1.032 1.255 1.00 89.75 330 HIS A CA 1
ATOM 2613 C C . HIS A 1 330 ? -9.865 1.327 -0.227 1.00 89.75 330 HIS A C 1
ATOM 2615 O O . HIS A 1 330 ? -9.398 0.585 -1.086 1.00 89.75 330 HIS A O 1
ATOM 2621 N N . ASN A 1 331 ? -10.481 2.465 -0.549 1.00 85.50 331 ASN A N 1
ATOM 2622 C CA . ASN A 1 331 ? -10.746 2.874 -1.927 1.00 85.50 331 ASN A CA 1
ATOM 2623 C C . ASN A 1 331 ? -9.458 2.950 -2.754 1.00 85.50 331 ASN A C 1
ATOM 2625 O O . ASN A 1 331 ? -9.443 2.568 -3.921 1.00 85.50 331 ASN A O 1
ATOM 2629 N N . ASN A 1 332 ? -8.345 3.376 -2.154 1.00 82.25 332 ASN A N 1
ATOM 2630 C CA . ASN A 1 332 ? -7.048 3.383 -2.831 1.00 82.25 332 ASN A CA 1
ATOM 2631 C C . ASN A 1 332 ? -6.541 1.992 -3.197 1.00 82.25 332 ASN A C 1
ATOM 2633 O O . ASN A 1 332 ? -5.866 1.842 -4.216 1.00 82.25 332 ASN A O 1
ATOM 2637 N N . LEU A 1 333 ? -6.815 0.989 -2.365 1.00 84.69 333 LEU A N 1
ATOM 2638 C CA . LEU A 1 333 ? -6.503 -0.402 -2.672 1.00 84.69 333 LEU A CA 1
ATOM 2639 C C . LEU A 1 333 ? -7.475 -0.942 -3.722 1.00 84.69 333 LEU A C 1
ATOM 2641 O O . LEU A 1 333 ? -7.033 -1.530 -4.708 1.00 84.69 333 LEU A O 1
ATOM 2645 N N . LEU A 1 334 ? -8.766 -0.645 -3.578 1.00 87.12 334 LEU A N 1
ATOM 2646 C CA . LEU A 1 334 ? -9.803 -1.039 -4.524 1.00 87.12 334 LEU A CA 1
ATOM 2647 C C . LEU A 1 334 ? -9.509 -0.521 -5.941 1.00 87.12 334 LEU A C 1
ATOM 2649 O O . LEU A 1 334 ? -9.526 -1.292 -6.901 1.00 87.12 334 LEU A O 1
ATOM 2653 N N . PHE A 1 335 ? -9.139 0.755 -6.098 1.00 82.25 335 PHE A N 1
ATOM 2654 C CA . PHE A 1 335 ? -8.810 1.324 -7.409 1.00 82.25 335 PHE A CA 1
ATOM 2655 C C . PHE A 1 335 ? -7.570 0.694 -8.051 1.00 82.25 335 PHE A C 1
ATOM 2657 O O . PHE A 1 335 ? -7.508 0.616 -9.279 1.00 82.25 335 PHE A O 1
ATOM 2664 N N . LYS A 1 336 ? -6.617 0.163 -7.269 1.00 79.19 336 LYS A N 1
ATOM 2665 C CA . LYS A 1 336 ? -5.488 -0.602 -7.830 1.00 79.19 336 LYS A CA 1
ATOM 2666 C C . LYS A 1 336 ? -5.931 -1.904 -8.500 1.00 79.19 336 LYS A C 1
ATOM 2668 O O . LYS A 1 336 ? -5.205 -2.379 -9.367 1.00 79.19 336 LYS A O 1
ATOM 2673 N N . ALA A 1 337 ? -7.088 -2.460 -8.139 1.00 83.44 337 ALA A N 1
ATOM 2674 C CA . ALA A 1 337 ? -7.671 -3.635 -8.788 1.00 83.44 337 ALA A CA 1
ATOM 2675 C C . ALA A 1 337 ? -8.664 -3.253 -9.901 1.00 83.44 337 ALA A C 1
ATOM 2677 O O . ALA A 1 337 ? -8.627 -3.812 -10.999 1.00 83.44 337 ALA A O 1
ATOM 2678 N N . VAL A 1 338 ? -9.513 -2.253 -9.649 1.00 85.50 338 VAL A N 1
ATOM 2679 C CA . VAL A 1 338 ? -10.569 -1.827 -10.580 1.00 85.50 338 VAL A CA 1
ATOM 2680 C C . VAL A 1 338 ? -10.003 -1.144 -11.830 1.00 85.50 338 VAL A C 1
ATOM 2682 O O . VAL A 1 338 ? -10.474 -1.416 -12.932 1.00 85.50 338 VAL A O 1
ATOM 2685 N N . VAL A 1 339 ? -8.970 -0.300 -11.706 1.00 83.69 339 VAL A N 1
ATOM 2686 C CA . VAL A 1 339 ? -8.367 0.390 -12.865 1.00 83.69 339 VAL A CA 1
ATOM 2687 C C . VAL A 1 339 ? -7.803 -0.618 -13.883 1.00 83.69 339 VAL A C 1
ATOM 2689 O O . VAL A 1 339 ? -8.183 -0.533 -15.053 1.00 83.69 339 VAL A O 1
ATOM 2692 N N . PRO A 1 340 ? -6.969 -1.611 -13.500 1.00 82.00 340 PRO A N 1
ATOM 2693 C CA . PRO A 1 340 ? -6.558 -2.671 -14.418 1.00 82.00 340 PRO A CA 1
ATOM 2694 C C . PRO A 1 340 ? -7.724 -3.436 -15.034 1.00 82.00 340 PRO A C 1
ATOM 2696 O O . PRO A 1 340 ? -7.659 -3.747 -16.217 1.00 82.00 340 PRO A O 1
ATOM 2699 N N . LEU A 1 341 ? -8.793 -3.717 -14.281 1.00 86.06 341 LEU A N 1
ATOM 2700 C CA . LEU A 1 341 ? -9.971 -4.400 -14.819 1.00 86.06 341 LEU A CA 1
ATOM 2701 C C . LEU A 1 341 ? -10.644 -3.582 -15.933 1.00 86.06 341 LEU A C 1
ATOM 2703 O O . LEU A 1 341 ? -10.978 -4.133 -16.980 1.00 86.06 341 LEU A O 1
ATOM 2707 N N . ILE A 1 342 ? -10.788 -2.268 -15.739 1.00 85.69 342 ILE A N 1
ATOM 2708 C CA . ILE A 1 342 ? -11.321 -1.343 -16.751 1.00 85.69 342 ILE A CA 1
ATOM 2709 C C . ILE A 1 342 ? -10.410 -1.309 -17.983 1.00 85.69 342 ILE A C 1
ATOM 2711 O O . ILE A 1 342 ? -10.896 -1.402 -19.109 1.00 85.69 342 ILE A O 1
ATOM 2715 N N . ILE A 1 343 ? -9.090 -1.223 -17.787 1.00 83.62 343 ILE A N 1
ATOM 2716 C CA . ILE A 1 343 ? -8.113 -1.248 -18.886 1.00 83.62 343 ILE A CA 1
ATOM 2717 C C . ILE A 1 343 ? -8.211 -2.572 -19.651 1.00 83.62 343 ILE A C 1
ATOM 2719 O O . ILE A 1 343 ? -8.333 -2.566 -20.873 1.00 83.62 343 ILE A O 1
ATOM 2723 N N . LEU A 1 344 ? -8.207 -3.706 -18.946 1.00 84.81 344 LEU A N 1
ATOM 2724 C CA . LEU A 1 344 ? -8.354 -5.033 -19.540 1.00 84.81 344 LEU A CA 1
ATOM 2725 C C . LEU A 1 344 ? -9.660 -5.146 -20.315 1.00 84.81 344 LEU A C 1
ATOM 2727 O O . LEU A 1 344 ? -9.682 -5.755 -21.380 1.00 84.81 344 LEU A O 1
ATOM 2731 N N . ARG A 1 345 ? -10.748 -4.546 -19.822 1.00 86.75 345 ARG A N 1
ATOM 2732 C CA . ARG A 1 345 ? -12.009 -4.519 -20.557 1.00 86.75 345 ARG A CA 1
ATOM 2733 C C . ARG A 1 345 ? -11.926 -3.672 -21.824 1.00 86.75 345 ARG A C 1
ATOM 2735 O O . ARG A 1 345 ? -12.453 -4.094 -22.858 1.00 86.75 345 ARG A O 1
ATOM 2742 N N . ALA A 1 346 ? -11.252 -2.527 -21.756 1.00 84.75 346 ALA A N 1
ATOM 2743 C CA . ALA A 1 346 ? -11.022 -1.638 -22.889 1.00 84.75 346 ALA A CA 1
ATOM 2744 C C . ALA A 1 346 ? -10.150 -2.273 -23.981 1.00 84.75 346 ALA A C 1
ATOM 2746 O O . ALA A 1 346 ? -10.367 -1.976 -25.153 1.00 84.75 346 ALA A O 1
ATOM 2747 N N . THR A 1 347 ? -9.235 -3.184 -23.639 1.00 84.25 347 THR A N 1
ATOM 2748 C CA . THR A 1 347 ? -8.409 -3.905 -24.625 1.00 84.25 347 THR A CA 1
ATOM 2749 C C . THR A 1 347 ? -9.126 -5.094 -25.275 1.00 84.25 347 THR A C 1
ATOM 2751 O O . THR A 1 347 ? -8.677 -5.563 -26.318 1.00 84.25 347 THR A O 1
ATOM 2754 N N . GLN A 1 348 ? -10.231 -5.602 -24.710 1.00 84.62 348 GLN A N 1
ATOM 2755 C CA . GLN A 1 348 ? -10.966 -6.728 -25.306 1.00 84.62 348 GLN A CA 1
ATOM 2756 C C . GLN A 1 348 ? -11.675 -6.328 -26.612 1.00 84.62 348 GLN A C 1
ATOM 2758 O O . GLN A 1 348 ? -12.288 -5.258 -26.659 1.00 84.62 348 GLN A O 1
ATOM 2763 N N . PRO A 1 349 ? -11.693 -7.189 -27.647 1.00 76.19 349 PRO A N 1
ATOM 2764 C CA . PRO A 1 349 ? -12.415 -6.910 -28.891 1.00 76.19 349 PRO A CA 1
ATOM 2765 C C . PRO A 1 349 ? -13.905 -6.655 -28.614 1.00 76.19 349 PRO A C 1
ATOM 2767 O O . PRO A 1 349 ? -14.524 -7.380 -27.825 1.00 76.19 349 PRO A O 1
ATOM 2770 N N . SER A 1 350 ? -14.471 -5.599 -29.216 1.00 67.88 350 SER A N 1
ATOM 2771 C CA . SER A 1 350 ? -15.897 -5.281 -29.046 1.00 67.88 350 SER A CA 1
ATOM 2772 C C . SER A 1 350 ? -16.741 -6.264 -29.857 1.00 67.88 350 SER A C 1
ATOM 2774 O O . SER A 1 350 ? -16.278 -6.858 -30.834 1.00 67.88 350 SER A O 1
ATOM 2776 N N . LYS A 1 351 ? -18.009 -6.443 -29.473 1.00 63.91 351 LYS A N 1
ATOM 2777 C CA . LYS A 1 351 ? -18.971 -7.171 -30.316 1.00 63.91 351 LYS A CA 1
ATOM 2778 C C . LYS A 1 351 ? -19.162 -6.495 -31.685 1.00 63.91 351 LYS A C 1
ATOM 2780 O O . LYS A 1 351 ? -19.439 -7.209 -32.642 1.00 63.91 351 LYS A O 1
ATOM 2785 N N . ALA A 1 352 ? -18.965 -5.176 -31.791 1.00 52.56 352 ALA A N 1
ATOM 2786 C CA . ALA A 1 352 ? -19.073 -4.429 -33.048 1.00 52.56 352 ALA A CA 1
ATOM 2787 C C . ALA A 1 352 ? -17.928 -4.740 -34.034 1.00 52.56 352 ALA A C 1
ATOM 2789 O O . ALA A 1 352 ? -18.174 -4.898 -35.227 1.00 52.56 352 ALA A O 1
ATOM 2790 N N . ASP A 1 353 ? -16.705 -4.951 -33.533 1.00 51.16 353 ASP A N 1
ATOM 2791 C CA . ASP A 1 353 ? -15.533 -5.296 -34.359 1.00 51.16 353 ASP A CA 1
ATOM 2792 C C . ASP A 1 353 ? -15.676 -6.674 -35.035 1.00 51.16 353 ASP A C 1
ATOM 2794 O O . ASP A 1 353 ? -15.077 -6.935 -36.075 1.00 51.16 353 ASP A O 1
ATOM 2798 N N . LYS A 1 354 ? -16.515 -7.564 -34.485 1.00 44.47 354 LYS A N 1
ATOM 2799 C CA . LYS A 1 354 ? -16.813 -8.867 -35.102 1.00 44.47 354 LYS A CA 1
ATOM 2800 C C . LYS A 1 354 ? -17.666 -8.757 -36.361 1.00 44.47 354 LYS A C 1
ATOM 2802 O O . LYS A 1 354 ? -17.575 -9.631 -37.210 1.00 44.47 354 LYS A O 1
ATOM 2807 N N . VAL A 1 355 ? -18.497 -7.723 -36.476 1.00 39.00 355 VAL A N 1
ATOM 2808 C CA . VAL A 1 355 ? -19.371 -7.549 -37.644 1.00 39.00 355 VAL A CA 1
ATOM 2809 C C . VAL A 1 355 ? -18.559 -7.049 -38.839 1.00 39.00 355 VAL A C 1
ATOM 2811 O O . VAL A 1 355 ? -18.771 -7.513 -39.950 1.00 39.00 355 VAL A O 1
ATOM 2814 N N . ALA A 1 356 ? -17.557 -6.196 -38.606 1.00 38.44 356 ALA A N 1
ATOM 2815 C CA . ALA A 1 356 ? -16.674 -5.697 -39.661 1.00 38.44 356 ALA A CA 1
ATOM 2816 C C . ALA A 1 356 ? -15.714 -6.765 -40.223 1.00 38.44 356 ALA A C 1
ATOM 2818 O O . ALA A 1 356 ? -15.390 -6.717 -41.401 1.00 38.44 356 ALA A O 1
ATOM 2819 N N . VAL A 1 357 ? -15.283 -7.737 -39.409 1.00 39.84 357 VAL A N 1
ATOM 2820 C CA . VAL A 1 357 ? -14.369 -8.821 -39.839 1.00 39.84 357 VAL A CA 1
ATOM 2821 C C . VAL A 1 357 ? -15.106 -10.011 -40.467 1.00 39.84 357 VAL A C 1
ATOM 2823 O O . VAL A 1 357 ? -14.495 -10.811 -41.155 1.00 39.84 357 VAL A O 1
ATOM 2826 N N . VAL A 1 358 ? -16.414 -10.152 -40.235 1.00 38.84 358 VAL A N 1
ATOM 2827 C CA . VAL A 1 358 ? -17.241 -11.196 -40.878 1.00 38.84 358 VAL A CA 1
ATOM 2828 C C . VAL A 1 358 ? -17.872 -10.694 -42.189 1.00 38.84 358 VAL A C 1
ATOM 2830 O O . VAL A 1 358 ? -18.349 -11.496 -42.985 1.00 38.84 358 VAL A O 1
ATOM 2833 N N . LEU A 1 359 ? -17.866 -9.377 -42.426 1.00 36.78 359 LEU A N 1
ATOM 2834 C CA . LEU A 1 359 ? -18.359 -8.734 -43.653 1.00 36.78 359 LEU A CA 1
ATOM 2835 C C . LEU A 1 359 ? -17.239 -8.265 -44.604 1.00 36.78 359 LEU A C 1
ATOM 2837 O O . LEU A 1 359 ? -17.545 -7.657 -45.629 1.00 36.78 359 LEU A O 1
ATOM 2841 N N . ALA A 1 360 ? -15.975 -8.529 -44.267 1.00 38.00 360 ALA A N 1
ATOM 2842 C CA . ALA A 1 360 ? -14.800 -8.352 -45.124 1.00 38.00 360 ALA A CA 1
ATOM 2843 C C . ALA A 1 360 ? -14.204 -9.728 -45.425 1.00 38.00 360 ALA A C 1
ATOM 2845 O O . ALA A 1 360 ? -13.716 -9.912 -46.562 1.00 38.00 360 ALA A O 1
#

pLDDT: mean 79.47, std 16.46, range [25.12, 95.94]

Foldseek 3Di:
DPDDVPVVVVVVCVPDQDCPPLVFPLPPPVVLLVVLLCVLLVVCCVPPPFHKDFLVRLLQSQLVSQLSLLVSQQVVLLVVLVVCQLVLADDQDAPDDPVLQPQDLDSVSNSVVSSVVSSVVRSVVVNVLCVQFVPGIDTSLLSSVVSSVSSNVSSSLSSLSSNSNCSHPVSDDPSGDPHRDHPGDRDDPDDDPVNVVVLVVVLVCCLVVLVVLCVVVVQWDADPVRDIAGHWQFLVCLLVSLLSLLCCCLAPPQLVLLVVLLVCLVVVSAAADPDADPVLQVADSRSRSNSVVCSVVSSVVSSVQLNCVCVSSVNRIGGPVSVSVVSSVVVVVVCVVSSVSSSVSSNYDHPVNVVVVVVD

Radius of gyration: 24.41 Å; chains: 1; bounding box: 65×41×74 Å